Protein AF-0000000079923305 (afdb_homodimer)

Sequence (262 aa):
MTDFNFADFKNEVNNALIRHKSILDIITKLEETNSKINRAIIKSVTSCGCIQIQGNKQETPENISFNELKEYMKSHINGDLCEICKEKIEEELGNHLFYITAACNLLDINIEYVLKKENNKLKTLGKYSLLMTDFNFADFKNEVNNALIRHKSILDIITKLEETNSKINRAIIKSVTSCGCIQIQGNKQETPENISFNELKEYMKSHINGDLCEICKEKIEEELGNHLFYITAACNLLDINIEYVLKKENNKLKTLGKYSLL

Foldseek 3Di:
DPPDDQVVLLVVLVVVCDPQLDLVSLVVVLVVLVVQLVVLVVCQCPPVNQKHADDDDQDDDPPDDPVCSVVRDDPRIDHDGDPVSVVSSVVSVVSNVSSVSSNCSSVVHRVVVVVVVVVVLCVVCPPNSVD/DPPDDQVVLLVVLVVVCDPQLDLVSLVVVLVVLVVQLVVLVVCQCPPVNQKHADDDDQDDDPPDDPVCVVVRDDPRIDHDGDPVSVVSSVVSVVSNVSSVSSNCSSVVHRVVVVVVVVVVLCVVCPPNSVD

Organism: NCBI:txid1123349

Secondary structure (DSSP, 8-state):
-PPP-HHHHHHHHHHH-STT-SHHHHHHHHHHHHHHHHHHHHHIIIII-SEEE--------TT--HHHHHHH----EEE---HHHHHHHHHHHHHHHHHHHHHHHHTT--HHHHHHHHHHHHHHHGGGGG-/-PPP-HHHHHHHHHHH-STT-SHHHHHHHHHHHHHHHHHHHHHIIIII-SEEE--------TT--HHHHHHH----EEE---HHHHHHHHHHHHHHHHHHHHHHHHTT--HHHHHHHHHHHHHHHGGGGG-

Nearest PDB structures (foldseek):
  5hva-assembly1_C  TM=6.675E-01  e=5.431E-01  Deinococcus radiodurans
  5hva-assembly1_C  TM=6.714E-01  e=4.777E-01  Deinococcus radiodurans

Radius of gyration: 19.3 Å; Cα contacts (8 Å, |Δi|>4): 309; chains: 2; bounding box: 41×48×52 Å

Solvent-accessible surface area (backbone atoms only — not comparable to full-atom values): 14356 Å² total; per-residue (Å²): 129,83,73,82,54,65,69,59,42,53,50,45,44,59,63,32,44,35,91,55,38,26,54,68,49,36,54,53,45,45,54,49,30,50,50,46,30,50,47,45,56,50,37,30,37,78,68,71,49,46,26,43,75,62,84,68,83,80,68,67,70,84,87,59,51,71,82,54,40,44,76,49,44,53,45,37,68,43,77,55,70,44,73,68,52,45,51,52,36,40,51,32,47,25,55,33,51,46,40,53,48,46,51,26,58,77,64,73,43,58,64,66,57,30,50,47,52,41,42,50,46,32,70,70,46,31,69,54,56,82,105,129,84,74,83,52,66,69,58,43,53,50,46,42,58,62,32,45,35,91,54,39,25,54,69,50,36,53,52,45,44,53,50,31,51,49,47,31,50,48,44,56,50,37,30,37,76,68,70,49,47,25,42,78,61,84,68,81,79,69,66,72,85,88,60,50,70,81,55,41,43,74,51,44,54,43,36,68,45,79,54,71,44,71,68,53,44,50,52,36,40,50,31,47,24,55,31,52,46,40,53,51,47,50,26,57,76,63,75,44,58,64,67,58,31,50,47,52,41,41,51,46,31,69,72,46,31,68,55,55,82,102

pLDDT: mean 90.73, std 10.77, range [47.19, 98.69]

Structure (mmCIF, N/CA/C/O backbone):
data_AF-0000000079923305-model_v1
#
loop_
_entity.id
_entity.type
_entity.pdbx_description
1 polymer 'DUF1573 domain-containing protein'
#
loop_
_atom_site.group_PDB
_atom_site.id
_atom_site.type_symbol
_atom_site.label_atom_id
_atom_site.label_alt_id
_atom_site.label_comp_id
_atom_site.label_asym_id
_atom_site.label_entity_id
_atom_site.label_seq_id
_atom_site.pdbx_PDB_ins_code
_atom_site.Cartn_x
_atom_site.Cartn_y
_atom_site.Cartn_z
_atom_site.occupancy
_atom_site.B_iso_or_equiv
_atom_site.auth_seq_id
_atom_site.auth_comp_id
_atom_site.auth_asym_id
_atom_site.auth_atom_id
_atom_site.pdbx_PDB_model_num
ATOM 1 N N . MET A 1 1 ? -22.875 -2.848 -6.656 1 47.19 1 MET A N 1
ATOM 2 C CA . MET A 1 1 ? -22.047 -2.195 -5.645 1 47.19 1 MET A CA 1
ATOM 3 C C . MET A 1 1 ? -21.375 -0.956 -6.215 1 47.19 1 MET A C 1
ATOM 5 O O . MET A 1 1 ? -20.859 -0.985 -7.332 1 47.19 1 MET A O 1
ATOM 9 N N . THR A 1 2 ? -21.688 0.219 -5.605 1 65.94 2 THR A N 1
ATOM 10 C CA . THR A 1 2 ? -21.188 1.487 -6.125 1 65.94 2 THR A CA 1
ATOM 11 C C . THR A 1 2 ? -19.672 1.463 -6.238 1 65.94 2 THR A C 1
ATOM 13 O O . THR A 1 2 ? -19 0.798 -5.449 1 65.94 2 THR A O 1
ATOM 16 N N . ASP A 1 3 ? -19.141 1.808 -7.367 1 82.56 3 ASP A N 1
ATOM 17 C CA . ASP A 1 3 ? -17.703 1.876 -7.637 1 82.56 3 ASP A CA 1
ATOM 18 C C . ASP A 1 3 ? -16.984 2.639 -6.531 1 82.56 3 ASP A C 1
ATOM 20 O O . ASP A 1 3 ? -17.547 3.547 -5.918 1 82.56 3 ASP A O 1
ATOM 24 N N . PHE A 1 4 ? -15.867 2.115 -6.141 1 91.44 4 PHE A N 1
ATOM 25 C CA . PHE A 1 4 ? -15.047 2.777 -5.133 1 91.44 4 PHE A CA 1
ATOM 26 C C . PHE A 1 4 ? -14.766 4.223 -5.523 1 91.44 4 PHE A C 1
ATOM 28 O O . PHE A 1 4 ? -14.453 4.512 -6.68 1 91.44 4 PHE A O 1
ATOM 35 N N . ASN A 1 5 ? -14.945 5.098 -4.609 1 93.44 5 ASN A N 1
ATOM 36 C CA . ASN A 1 5 ? -14.742 6.527 -4.809 1 93.44 5 ASN A CA 1
ATOM 37 C C . ASN A 1 5 ? -13.492 7.02 -4.086 1 93.44 5 ASN A C 1
ATOM 39 O O . ASN A 1 5 ? -13.508 7.203 -2.869 1 93.44 5 ASN A O 1
ATOM 43 N N . PHE A 1 6 ? -12.5 7.363 -4.859 1 95.25 6 PHE A N 1
ATOM 44 C CA . PHE A 1 6 ? -11.211 7.758 -4.297 1 95.25 6 PHE A CA 1
ATOM 45 C C . PHE A 1 6 ? -11.336 9.07 -3.533 1 95.25 6 PHE A C 1
ATOM 47 O O . PHE A 1 6 ? -10.703 9.25 -2.49 1 95.25 6 PHE A O 1
ATOM 54 N N . ALA A 1 7 ? -12.062 9.992 -4.09 1 94.25 7 ALA A N 1
ATOM 55 C CA . ALA A 1 7 ? -12.219 11.289 -3.439 1 94.25 7 ALA A CA 1
ATOM 56 C C . ALA A 1 7 ? -12.844 11.141 -2.057 1 94.25 7 ALA A C 1
ATOM 58 O O . ALA A 1 7 ? -12.422 11.797 -1.102 1 94.25 7 ALA A O 1
ATOM 59 N N . ASP A 1 8 ? -13.797 10.352 -2.004 1 94.81 8 ASP A N 1
ATOM 60 C CA . ASP A 1 8 ? -14.445 10.078 -0.726 1 94.81 8 ASP A CA 1
ATOM 61 C C . ASP A 1 8 ? -13.469 9.453 0.267 1 94.81 8 ASP A C 1
ATOM 63 O O . ASP A 1 8 ? -13.414 9.859 1.43 1 94.81 8 ASP A O 1
ATOM 67 N N . PHE A 1 9 ? -12.781 8.453 -0.13 1 95.06 9 PHE A N 1
ATOM 68 C CA . PHE A 1 9 ? -11.82 7.77 0.729 1 95.06 9 PHE A CA 1
ATOM 69 C C . PHE A 1 9 ? -10.734 8.727 1.208 1 95.06 9 PHE A C 1
ATOM 71 O O . PHE A 1 9 ? -10.391 8.734 2.389 1 95.06 9 PHE A O 1
ATOM 78 N N . LYS A 1 10 ? -10.219 9.523 0.323 1 95.56 10 LYS A N 1
ATOM 79 C CA . LYS A 1 10 ? -9.227 10.531 0.676 1 95.56 10 LYS A CA 1
ATOM 80 C C . LYS A 1 10 ? -9.742 11.453 1.777 1 95.56 10 LYS A C 1
ATOM 82 O O . LYS A 1 10 ? -9.016 11.758 2.727 1 95.56 10 LYS A O 1
ATOM 87 N N . ASN A 1 11 ? -10.922 11.844 1.636 1 93.31 11 ASN A N 1
ATOM 88 C CA . ASN A 1 11 ? -11.539 12.734 2.615 1 93.31 11 ASN A CA 1
ATOM 89 C C . ASN A 1 11 ? -11.695 12.055 3.973 1 93.31 11 ASN A C 1
ATOM 91 O O . ASN A 1 11 ? -11.438 12.664 5.012 1 93.31 11 ASN A O 1
ATOM 95 N N . GLU A 1 12 ? -12.133 10.844 3.941 1 93 12 GLU A N 1
ATOM 96 C CA . GLU A 1 12 ? -12.305 10.109 5.191 1 93 12 GLU A CA 1
ATOM 97 C C . GLU A 1 12 ? -10.969 9.883 5.891 1 93 12 GLU A C 1
ATOM 99 O O . GLU A 1 12 ? -10.883 9.953 7.117 1 93 12 GLU A O 1
ATOM 104 N N . VAL A 1 13 ? -9.977 9.531 5.141 1 92.75 13 VAL A N 1
ATOM 105 C CA . VAL A 1 13 ? -8.633 9.352 5.699 1 92.75 13 VAL A CA 1
ATOM 106 C C . VAL A 1 13 ? -8.172 10.648 6.355 1 92.75 13 VAL A C 1
ATOM 108 O O . VAL A 1 13 ? -7.66 10.633 7.477 1 92.75 13 VAL A O 1
ATOM 111 N N . ASN A 1 14 ? -8.359 11.781 5.668 1 90.19 14 ASN A N 1
ATOM 112 C CA . ASN A 1 14 ? -8 13.07 6.234 1 90.19 14 ASN A CA 1
ATOM 113 C C . ASN A 1 14 ? -8.719 13.336 7.551 1 90.19 14 ASN A C 1
ATOM 115 O O . ASN A 1 14 ? -8.133 13.875 8.492 1 90.19 14 ASN A O 1
ATOM 119 N N . ASN A 1 15 ? -9.93 12.938 7.598 1 87.44 15 ASN A N 1
ATOM 120 C CA . ASN A 1 15 ? -10.742 13.156 8.789 1 87.44 15 ASN A CA 1
ATOM 121 C C . ASN A 1 15 ? -10.297 12.266 9.945 1 87.44 15 ASN A C 1
ATOM 123 O O . ASN A 1 15 ? -10.406 12.648 11.109 1 8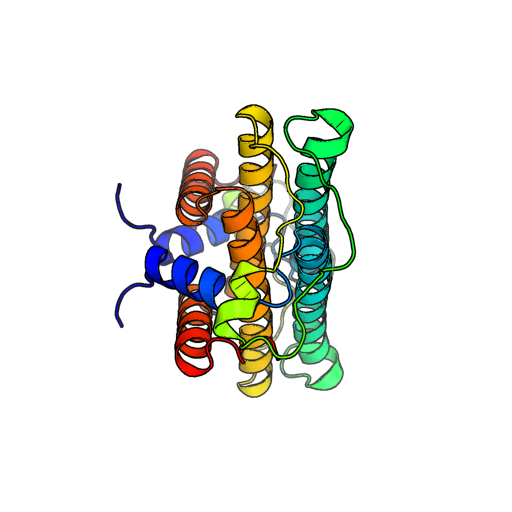7.44 15 ASN A O 1
ATOM 127 N N . ALA A 1 16 ? -9.898 11.18 9.531 1 87.31 16 ALA A N 1
ATOM 128 C CA . ALA A 1 16 ? -9.547 10.203 10.555 1 87.31 16 ALA A CA 1
ATOM 129 C C . ALA A 1 16 ? -8.109 10.406 11.039 1 87.31 16 ALA A C 1
ATOM 131 O O . ALA A 1 16 ? -7.742 9.938 12.117 1 87.31 16 ALA A O 1
ATOM 132 N N . LEU A 1 17 ? -7.344 11.07 10.203 1 82.62 17 LEU A N 1
ATOM 133 C CA . LEU A 1 17 ? -5.93 11.25 10.523 1 82.62 17 LEU A CA 1
ATOM 134 C C . LEU A 1 17 ? -5.742 12.32 11.594 1 82.62 17 LEU A C 1
ATOM 136 O O . LEU A 1 17 ? -5.5 13.484 11.281 1 82.62 17 LEU A O 1
ATOM 140 N N . ILE A 1 18 ? -5.969 12.102 12.781 1 75.25 18 ILE A N 1
ATOM 141 C CA . ILE A 1 18 ? -5.871 13.094 13.844 1 75.25 18 ILE A CA 1
ATOM 142 C C . ILE A 1 18 ? -4.59 12.883 14.641 1 75.25 18 ILE A C 1
ATOM 144 O O . ILE A 1 18 ? -3.756 13.781 14.742 1 75.25 18 ILE A O 1
ATOM 148 N N . ARG A 1 19 ? -4.332 11.719 15.141 1 70.94 19 ARG A N 1
ATOM 149 C CA . ARG A 1 19 ? -3.225 11.523 16.078 1 70.94 19 ARG A CA 1
ATOM 150 C C . ARG A 1 19 ? -1.932 11.203 15.328 1 70.94 19 ARG A C 1
ATOM 152 O O . ARG A 1 19 ? -0.837 11.398 15.867 1 70.94 19 ARG A O 1
ATOM 159 N N . HIS A 1 20 ? -2.014 10.82 14.031 1 75.94 20 HIS A N 1
ATOM 160 C CA . HIS A 1 20 ? -0.814 10.461 13.281 1 75.94 20 HIS A CA 1
ATOM 161 C C . HIS A 1 20 ? -0.681 11.305 12.016 1 75.94 20 HIS A C 1
ATOM 163 O O . HIS A 1 20 ? -0.462 10.766 10.93 1 75.94 20 HIS A O 1
ATOM 169 N N . LYS A 1 21 ? -0.674 12.562 12.391 1 86.75 21 LYS A N 1
ATOM 170 C CA . LYS A 1 21 ? -0.651 13.461 11.242 1 86.75 21 LYS A CA 1
ATOM 171 C C . LYS A 1 21 ? 0.78 13.742 10.789 1 86.75 21 LYS A C 1
ATOM 173 O O . LYS A 1 21 ? 1.003 14.219 9.68 1 86.75 21 LYS A O 1
ATOM 178 N N . SER A 1 22 ? 1.727 13.391 11.703 1 91.75 22 SER A N 1
ATOM 179 C CA . SER A 1 22 ? 3.129 13.633 11.375 1 91.75 22 SER A CA 1
ATOM 180 C C . SER A 1 22 ? 3.602 12.688 10.266 1 91.75 22 SER A C 1
ATOM 182 O O . SER A 1 22 ? 3.342 11.484 10.32 1 91.75 22 SER A O 1
ATOM 184 N N . ILE A 1 23 ? 4.328 13.195 9.359 1 95.62 23 ILE A N 1
ATOM 185 C CA . ILE A 1 23 ? 4.895 12.391 8.281 1 95.62 23 ILE A CA 1
ATOM 186 C C . ILE A 1 23 ? 5.824 11.328 8.867 1 95.62 23 ILE A C 1
ATOM 188 O O . ILE A 1 23 ? 5.922 10.219 8.336 1 95.62 23 ILE A O 1
ATOM 192 N N . LEU A 1 24 ? 6.418 11.648 9.984 1 95.06 24 LEU A N 1
ATOM 193 C CA . LEU A 1 24 ? 7.289 10.688 10.656 1 95.06 24 LEU A CA 1
ATOM 194 C C . LEU A 1 24 ? 6.48 9.516 11.203 1 95.06 24 LEU A C 1
ATOM 196 O O . LEU A 1 24 ? 6.879 8.359 11.055 1 95.06 24 LEU A O 1
ATOM 200 N N . ASP A 1 25 ? 5.383 9.828 11.742 1 94.56 25 ASP A N 1
ATOM 201 C CA . ASP A 1 25 ? 4.512 8.766 12.234 1 94.56 25 ASP A CA 1
ATOM 202 C C . ASP A 1 25 ? 3.994 7.91 11.078 1 94.56 25 ASP A C 1
ATOM 204 O O . ASP A 1 25 ? 3.941 6.684 11.18 1 94.56 25 ASP A O 1
ATOM 208 N N . ILE A 1 26 ? 3.605 8.594 10.008 1 95.75 26 ILE A N 1
ATOM 209 C CA . ILE A 1 26 ? 3.021 7.891 8.867 1 95.75 26 ILE A CA 1
ATOM 210 C C . ILE A 1 26 ? 4.051 6.938 8.273 1 95.75 26 ILE A C 1
ATOM 212 O O . ILE A 1 26 ? 3.748 5.77 8.016 1 95.75 26 ILE A O 1
ATOM 216 N N . ILE A 1 27 ? 5.27 7.371 8.086 1 96.31 27 ILE A N 1
ATOM 217 C CA . ILE A 1 27 ? 6.316 6.539 7.504 1 96.31 27 ILE A CA 1
ATOM 218 C C . ILE A 1 27 ? 6.559 5.324 8.398 1 96.31 27 ILE A C 1
ATOM 220 O O . ILE A 1 27 ? 6.695 4.203 7.902 1 96.31 27 ILE A O 1
ATOM 224 N N . THR A 1 28 ? 6.594 5.508 9.68 1 96.31 28 THR A N 1
ATOM 225 C CA . THR A 1 28 ? 6.84 4.398 10.594 1 96.31 28 THR A CA 1
ATOM 226 C C . THR A 1 28 ? 5.641 3.457 10.641 1 96.31 28 THR A C 1
ATOM 228 O O . THR A 1 28 ? 5.805 2.242 10.781 1 96.31 28 THR A O 1
ATOM 231 N N . LYS A 1 29 ? 4.488 3.996 10.57 1 96 29 LYS A N 1
ATOM 232 C CA . LYS A 1 29 ? 3.291 3.162 10.547 1 96 29 LYS A CA 1
ATOM 233 C C . LYS A 1 29 ? 3.211 2.346 9.266 1 96 29 LYS A C 1
ATOM 235 O O . LYS A 1 29 ? 2.721 1.214 9.273 1 96 29 LYS A O 1
ATOM 240 N N . LEU A 1 30 ? 3.639 2.916 8.156 1 97.19 30 LEU A N 1
ATOM 241 C CA . LEU A 1 30 ? 3.701 2.15 6.914 1 97.19 30 LEU A CA 1
ATOM 242 C C . LEU A 1 30 ? 4.578 0.914 7.082 1 97.19 30 LEU A C 1
ATOM 244 O O . LEU A 1 30 ? 4.234 -0.167 6.598 1 97.19 30 LEU A O 1
ATOM 248 N N . GLU A 1 31 ? 5.676 1.092 7.77 1 97.25 31 GLU A N 1
ATOM 249 C CA . GLU A 1 31 ? 6.523 -0.057 8.07 1 97.25 31 GLU A CA 1
ATOM 250 C C . GLU A 1 31 ? 5.789 -1.077 8.93 1 97.25 31 GLU A C 1
ATOM 252 O O . GLU A 1 31 ? 5.824 -2.277 8.648 1 97.25 31 GLU A O 1
ATOM 257 N N . GLU A 1 32 ? 5.172 -0.568 9.93 1 97.12 32 GLU A N 1
ATOM 258 C CA . GLU A 1 32 ? 4.461 -1.433 10.867 1 97.12 32 GLU A CA 1
ATOM 259 C C . GLU A 1 32 ? 3.34 -2.197 10.172 1 97.12 32 GLU A C 1
ATOM 261 O O . GLU A 1 32 ? 3.229 -3.416 10.32 1 97.12 32 GLU A O 1
ATOM 266 N N . THR A 1 33 ? 2.512 -1.442 9.469 1 97.44 33 THR A N 1
ATOM 267 C CA . THR A 1 33 ? 1.342 -2.061 8.859 1 97.44 33 THR A CA 1
ATOM 268 C C . THR A 1 33 ? 1.756 -3.012 7.742 1 97.44 33 THR A C 1
ATOM 270 O O . THR A 1 33 ? 1.107 -4.035 7.516 1 97.44 33 THR A O 1
ATOM 273 N N . ASN A 1 34 ? 2.779 -2.684 6.98 1 97.94 34 ASN A N 1
ATOM 274 C CA . ASN A 1 34 ? 3.322 -3.629 6.012 1 97.94 34 ASN A CA 1
ATOM 275 C C . ASN A 1 34 ? 3.75 -4.934 6.68 1 97.94 34 ASN A C 1
ATOM 277 O O . ASN A 1 34 ? 3.457 -6.02 6.172 1 97.94 34 ASN A O 1
ATOM 281 N N . SER A 1 35 ? 4.461 -4.805 7.777 1 97.88 35 SER A N 1
ATOM 282 C CA . SER A 1 35 ? 4.883 -5.98 8.531 1 97.88 35 SER A CA 1
ATOM 283 C C . SER A 1 35 ? 3.684 -6.793 9 1 97.88 35 SER A C 1
ATOM 285 O O . SER A 1 35 ? 3.721 -8.023 8.992 1 97.88 35 SER A O 1
ATOM 287 N N . LYS A 1 36 ? 2.67 -6.141 9.391 1 98.31 36 LYS A N 1
ATOM 288 C CA . LYS A 1 36 ? 1.476 -6.82 9.883 1 98.31 36 LYS A CA 1
ATOM 289 C C . LYS A 1 36 ? 0.797 -7.617 8.766 1 98.31 36 LYS A C 1
ATOM 291 O O . LYS A 1 36 ? 0.256 -8.695 9.008 1 98.31 36 LYS A O 1
ATOM 296 N N . ILE A 1 37 ? 0.75 -7.066 7.555 1 98.38 37 ILE A N 1
ATOM 297 C CA . ILE A 1 37 ? 0.219 -7.809 6.418 1 98.38 37 ILE A CA 1
ATOM 298 C C . ILE A 1 37 ? 0.992 -9.117 6.25 1 98.38 37 ILE A C 1
ATOM 300 O O . ILE A 1 37 ? 0.397 -10.195 6.199 1 98.38 37 ILE A O 1
ATOM 304 N N . ASN A 1 38 ? 2.312 -9.008 6.191 1 97.69 38 ASN A N 1
ATOM 305 C CA . ASN A 1 38 ? 3.166 -10.172 6.016 1 97.69 38 ASN A CA 1
ATOM 306 C C . ASN A 1 38 ? 2.959 -11.195 7.133 1 97.69 38 ASN A C 1
ATOM 308 O O . ASN A 1 38 ? 2.875 -12.398 6.871 1 97.69 38 ASN A O 1
ATOM 312 N N . ARG A 1 39 ? 2.924 -10.68 8.336 1 98.12 39 ARG A N 1
ATOM 313 C CA . ARG A 1 39 ? 2.725 -11.555 9.492 1 98.12 39 ARG A CA 1
ATOM 314 C C . ARG A 1 39 ? 1.393 -12.289 9.391 1 98.12 39 ARG A C 1
ATOM 316 O O . ARG A 1 39 ? 1.309 -13.477 9.711 1 98.12 39 ARG A O 1
ATOM 323 N N . ALA A 1 40 ? 0.36 -11.562 9.016 1 98.5 40 ALA A N 1
ATOM 324 C CA . ALA A 1 40 ? -0.954 -12.188 8.875 1 98.5 40 ALA A CA 1
ATOM 325 C C . ALA A 1 40 ? -0.926 -13.297 7.824 1 98.5 40 ALA A C 1
ATOM 327 O O . ALA A 1 40 ? -1.514 -14.359 8.023 1 98.5 40 ALA A O 1
ATOM 328 N N . ILE A 1 41 ? -0.283 -13.07 6.703 1 98.44 41 ILE A N 1
ATOM 329 C CA . ILE A 1 41 ? -0.149 -14.078 5.656 1 98.44 41 ILE A CA 1
ATOM 330 C C . ILE A 1 41 ? 0.594 -15.289 6.207 1 98.44 41 ILE A C 1
ATOM 332 O O . ILE A 1 41 ? 0.139 -16.422 6.047 1 98.44 41 ILE A O 1
ATOM 336 N N . ILE A 1 42 ? 1.743 -15.031 6.906 1 98.31 42 ILE A N 1
ATOM 337 C CA . ILE A 1 42 ? 2.572 -16.109 7.418 1 98.31 42 ILE A CA 1
ATOM 338 C C . ILE A 1 42 ? 1.81 -16.875 8.5 1 98.31 42 ILE A C 1
ATOM 340 O O . ILE A 1 42 ? 1.923 -18.109 8.594 1 98.31 42 ILE A O 1
ATOM 344 N N . LYS A 1 43 ? 1.024 -16.172 9.289 1 98.5 43 LYS A N 1
ATOM 345 C CA . LYS A 1 43 ? 0.246 -16.844 10.336 1 98.5 43 LYS A CA 1
ATOM 346 C C . LYS A 1 43 ? -0.808 -17.766 9.734 1 98.5 43 LYS A C 1
ATOM 348 O O . LYS A 1 43 ? -1.186 -18.766 10.344 1 98.5 43 LYS A O 1
ATOM 353 N N . SER A 1 44 ? -1.322 -17.406 8.539 1 98.31 44 SER A N 1
ATOM 354 C CA . SER A 1 44 ? -2.266 -18.281 7.855 1 98.31 44 SER A CA 1
ATOM 355 C C . SER A 1 44 ? -1.618 -19.609 7.496 1 98.31 44 SER A C 1
ATOM 357 O O . SER A 1 44 ? -2.312 -20.609 7.293 1 98.31 44 SER A O 1
ATOM 359 N N . VAL A 1 45 ? -0.36 -19.703 7.445 1 98.06 45 VAL A N 1
ATOM 360 C CA . VAL A 1 45 ? 0.414 -20.891 7.133 1 98.06 45 VAL A CA 1
ATOM 361 C C . VAL A 1 45 ? 0.819 -21.594 8.43 1 98.06 45 VAL A C 1
ATOM 363 O O . VAL A 1 45 ? 0.541 -22.797 8.609 1 98.06 45 VAL A O 1
ATOM 366 N N . THR A 1 46 ? 1.371 -20.891 9.344 1 97.94 46 THR A N 1
ATOM 367 C CA . THR A 1 46 ? 2.092 -21.484 10.461 1 97.94 46 THR A CA 1
ATOM 368 C C . THR A 1 46 ? 1.152 -21.734 11.641 1 97.94 46 THR A C 1
ATOM 370 O O . THR A 1 46 ? 1.375 -22.656 12.43 1 97.94 46 THR A O 1
ATOM 373 N N . SER A 1 47 ? 0.148 -20.922 11.758 1 98.06 47 SER A N 1
ATOM 374 C CA . SER A 1 47 ? -0.762 -21.047 12.891 1 98.06 47 SER A CA 1
ATOM 375 C C . SER A 1 47 ? -2.086 -21.688 12.469 1 98.06 47 SER A C 1
ATOM 377 O O . SER A 1 47 ? -2.518 -22.688 13.047 1 98.06 47 SER A O 1
ATOM 379 N N . CYS A 1 48 ? -2.73 -21.141 11.531 1 98.12 48 CYS A N 1
ATOM 380 C CA . CYS A 1 48 ? -4.023 -21.641 11.078 1 98.12 48 CYS A CA 1
ATOM 381 C C . CYS A 1 48 ? -3.859 -22.906 10.25 1 98.12 48 CYS A C 1
ATOM 383 O O . CYS A 1 48 ? -4.57 -23.891 10.461 1 98.12 48 CYS A O 1
ATOM 385 N N . GLY A 1 49 ? -3.006 -22.797 9.195 1 98.06 49 GLY A N 1
ATOM 386 C CA . GLY A 1 49 ? -2.76 -23.953 8.352 1 98.06 49 GLY A CA 1
ATOM 387 C C . GLY A 1 49 ? -3.736 -24.062 7.191 1 98.06 49 GLY A C 1
ATOM 388 O O . GLY A 1 49 ? -3.736 -25.062 6.465 1 98.06 49 GLY A O 1
ATOM 389 N N . CYS A 1 50 ? -4.531 -23.062 6.918 1 98.44 50 CYS A N 1
ATOM 390 C CA . CYS A 1 50 ? -5.504 -23.109 5.828 1 98.44 50 CYS A CA 1
ATOM 391 C C . CYS A 1 50 ? -4.805 -23.047 4.473 1 98.44 50 CYS A C 1
ATOM 393 O O . CYS A 1 50 ? -5.344 -23.516 3.473 1 98.44 50 CYS A O 1
ATOM 395 N N . ILE A 1 51 ? -3.652 -22.469 4.48 1 98 51 ILE A N 1
ATOM 396 C CA . ILE A 1 51 ? -2.812 -22.547 3.289 1 98 51 ILE A CA 1
ATOM 397 C C . ILE A 1 51 ? -1.427 -23.062 3.664 1 98 51 ILE A C 1
ATOM 399 O O . ILE A 1 51 ? -1.046 -23.031 4.836 1 98 51 ILE A O 1
ATOM 403 N N . GLN A 1 52 ? -0.756 -23.562 2.709 1 98 52 GLN A N 1
ATOM 404 C CA . GLN A 1 52 ? 0.625 -24.016 2.84 1 98 52 GLN A CA 1
ATOM 405 C C . GLN A 1 52 ? 1.52 -23.359 1.788 1 98 52 GLN A C 1
ATOM 407 O O . GLN A 1 52 ? 1.065 -23.047 0.684 1 98 52 GLN A O 1
ATOM 412 N N . ILE A 1 53 ? 2.781 -23.156 2.195 1 96.56 53 ILE A N 1
ATOM 413 C CA . ILE A 1 53 ? 3.764 -22.641 1.249 1 96.56 53 ILE A CA 1
ATOM 414 C C . ILE A 1 53 ? 4.871 -23.672 1.038 1 96.56 53 ILE A C 1
ATOM 416 O O . ILE A 1 53 ? 5.504 -24.109 1.998 1 96.56 53 ILE A O 1
ATOM 420 N N . GLN A 1 54 ? 4.98 -24.047 -0.103 1 94.88 54 GLN A N 1
ATOM 421 C CA . GLN A 1 54 ? 6.07 -24.938 -0.493 1 94.88 54 GLN A CA 1
ATOM 422 C C . GLN A 1 54 ? 6.949 -24.297 -1.561 1 94.88 54 GLN A C 1
ATOM 424 O O . GLN A 1 54 ? 6.691 -24.438 -2.758 1 94.88 54 GLN A O 1
ATOM 429 N N . GLY A 1 55 ? 8 -23.75 -1.131 1 91.88 55 GLY A N 1
ATOM 430 C CA . GLY A 1 55 ? 8.883 -23 -2.016 1 91.88 55 GLY A CA 1
ATOM 431 C C . GLY A 1 55 ? 10.047 -23.844 -2.531 1 91.88 55 GLY A C 1
ATOM 432 O O . GLY A 1 55 ? 10.742 -24.484 -1.753 1 91.88 55 GLY A O 1
ATOM 433 N N . ASN A 1 56 ? 10.234 -23.891 -3.82 1 89.88 56 ASN A N 1
ATOM 434 C CA . ASN A 1 56 ? 11.359 -24.516 -4.504 1 89.88 56 ASN A CA 1
ATOM 435 C C . ASN A 1 56 ? 11.766 -23.734 -5.754 1 89.88 56 ASN A C 1
ATOM 437 O O . ASN A 1 56 ? 11.047 -22.828 -6.184 1 89.88 56 ASN A O 1
ATOM 441 N N . LYS A 1 57 ? 12.953 -24.062 -6.137 1 89.31 57 LYS A N 1
ATOM 442 C CA . LYS A 1 57 ? 13.406 -23.406 -7.359 1 89.31 57 LYS A CA 1
ATOM 443 C C . LYS A 1 57 ? 12.375 -23.547 -8.477 1 89.31 57 LYS A C 1
ATOM 445 O O . LYS A 1 57 ? 11.805 -24.625 -8.664 1 89.31 57 LYS A O 1
ATOM 450 N N . GLN A 1 58 ? 12.219 -22.312 -9.07 1 83.44 58 GLN A N 1
ATOM 451 C CA . GLN A 1 58 ? 11.336 -22.359 -10.227 1 83.44 58 GLN A CA 1
ATOM 452 C C . GLN A 1 58 ? 11.969 -23.156 -11.367 1 83.44 58 GLN A C 1
ATOM 454 O O . GLN A 1 58 ? 13.164 -23.047 -11.625 1 83.44 58 GLN A O 1
ATOM 459 N N . GLU A 1 59 ? 11.242 -24.094 -11.828 1 78.88 59 GLU A N 1
ATOM 460 C CA . GLU A 1 59 ? 11.758 -24.906 -12.938 1 78.88 59 GLU A CA 1
ATOM 461 C C . GLU A 1 59 ? 11.086 -24.531 -14.25 1 78.88 59 GLU A C 1
ATOM 463 O O . GLU A 1 59 ? 9.859 -24.562 -14.359 1 78.88 59 GLU A O 1
ATOM 468 N N . THR A 1 60 ? 11.836 -23.875 -15.047 1 77.44 60 THR A N 1
ATOM 469 C CA . THR A 1 60 ? 11.312 -23.547 -16.375 1 77.44 60 THR A CA 1
ATOM 470 C C . THR A 1 60 ? 12.102 -24.25 -17.469 1 77.44 60 THR A C 1
ATOM 472 O O . THR A 1 60 ? 13.32 -24.406 -17.359 1 77.44 60 THR A O 1
ATOM 475 N N . PRO A 1 61 ? 11.266 -24.844 -18.406 1 77.69 61 PRO A N 1
ATOM 476 C CA . PRO A 1 61 ? 11.984 -25.453 -19.531 1 77.69 61 PRO A CA 1
ATOM 477 C C . PRO A 1 61 ? 12.945 -24.469 -20.203 1 77.69 61 PRO A C 1
ATOM 479 O O . PRO A 1 61 ? 12.75 -23.266 -20.141 1 77.69 61 PRO A O 1
ATOM 482 N N . GLU A 1 62 ? 13.945 -25.125 -20.672 1 76.44 62 GLU A N 1
ATOM 483 C CA . GLU A 1 62 ? 14.891 -24.312 -21.422 1 76.44 62 GLU A CA 1
ATOM 484 C C . GLU A 1 62 ? 14.234 -23.703 -22.672 1 76.44 62 GLU A C 1
ATOM 486 O O . GLU A 1 62 ? 13.406 -24.344 -23.312 1 76.44 62 GLU A O 1
ATOM 491 N N . ASN A 1 63 ? 14.43 -22.453 -23 1 75.56 63 ASN A N 1
ATOM 492 C CA . ASN A 1 63 ? 14.047 -21.766 -24.234 1 75.56 63 ASN A CA 1
ATOM 493 C C . ASN A 1 63 ? 12.555 -21.422 -24.234 1 75.56 63 ASN A C 1
ATOM 495 O O . ASN A 1 63 ? 11.914 -21.469 -25.297 1 75.56 63 ASN A O 1
ATOM 499 N N . ILE A 1 64 ? 12.055 -21.344 -23.156 1 73.88 64 ILE A N 1
ATOM 500 C CA . ILE A 1 64 ? 10.633 -21.031 -23.094 1 73.88 64 ILE A CA 1
ATOM 501 C C . ILE A 1 64 ? 10.422 -19.531 -23.328 1 73.88 64 ILE A C 1
ATOM 503 O O . ILE A 1 64 ? 11.281 -18.719 -22.969 1 73.88 64 ILE A O 1
ATOM 507 N N . SER A 1 65 ? 9.391 -19.281 -24.156 1 74.69 65 SER A N 1
ATOM 508 C CA . SER A 1 65 ? 9.023 -17.891 -24.359 1 74.69 65 SER A CA 1
ATOM 509 C C . SER A 1 65 ? 8.469 -17.266 -23.078 1 74.69 65 SER A C 1
ATOM 511 O O . SER A 1 65 ? 7.969 -17.984 -22.203 1 74.69 65 SER A O 1
ATOM 513 N N . PHE A 1 66 ? 8.617 -16.016 -22.984 1 70.5 66 PHE A N 1
ATOM 514 C CA . PHE A 1 66 ? 8.156 -15.273 -21.812 1 70.5 66 PHE A CA 1
ATOM 515 C C . PHE A 1 66 ? 6.676 -15.516 -21.562 1 70.5 66 PHE A C 1
ATOM 517 O O . PHE A 1 66 ? 6.254 -15.688 -20.422 1 70.5 66 PHE A O 1
ATOM 524 N N . ASN A 1 67 ? 5.934 -15.539 -22.609 1 71.19 67 ASN A N 1
ATOM 525 C CA . ASN A 1 67 ? 4.496 -15.758 -22.484 1 71.19 67 ASN A CA 1
ATOM 526 C C . ASN A 1 67 ? 4.188 -17.141 -21.906 1 71.19 67 ASN A C 1
ATOM 528 O O . ASN A 1 67 ? 3.211 -17.297 -21.172 1 71.19 67 ASN A O 1
ATOM 532 N N . GLU A 1 68 ? 5.121 -18.016 -22.156 1 75.06 68 GLU A N 1
ATOM 533 C CA . GLU A 1 68 ? 4.918 -19.359 -21.656 1 75.06 68 GLU A CA 1
ATOM 534 C C . GLU A 1 68 ? 5.445 -19.516 -20.234 1 75.06 68 GLU A C 1
ATOM 536 O O . GLU A 1 68 ? 5.023 -20.406 -19.484 1 75.06 68 GLU A O 1
ATOM 541 N N . LEU A 1 69 ? 6.34 -18.594 -19.984 1 77.5 69 LEU A N 1
ATOM 542 C CA . LEU A 1 69 ? 6.992 -18.641 -18.672 1 77.5 69 LEU A CA 1
ATOM 543 C C . LEU A 1 69 ? 5.973 -18.484 -17.562 1 77.5 69 LEU A C 1
ATOM 545 O O . LEU A 1 69 ? 6.059 -19.156 -16.531 1 77.5 69 LEU A O 1
ATOM 549 N N . LYS A 1 70 ? 5.016 -17.641 -17.781 1 75.88 70 LYS A N 1
ATOM 550 C CA . LYS A 1 70 ? 3.986 -17.359 -16.781 1 75.88 70 LYS A CA 1
ATOM 551 C C . LYS A 1 70 ? 3.273 -18.641 -16.344 1 75.88 70 LYS A C 1
ATOM 553 O O . LYS A 1 70 ? 2.904 -18.781 -15.18 1 75.88 70 LYS A O 1
ATOM 558 N N . GLU A 1 71 ? 3.236 -19.531 -17.266 1 78.12 71 GLU A N 1
ATOM 559 C CA . GLU A 1 71 ? 2.498 -20.75 -17 1 78.12 71 GLU A CA 1
ATOM 560 C C . GLU A 1 71 ? 3.316 -21.719 -16.141 1 78.12 71 GLU A C 1
ATOM 562 O O . GLU A 1 71 ? 2.764 -22.609 -15.5 1 78.12 71 GLU A O 1
ATOM 567 N N . TYR A 1 72 ? 4.547 -21.422 -16.141 1 80.25 72 TYR A N 1
ATOM 568 C CA . TYR A 1 72 ? 5.422 -22.344 -15.438 1 80.25 72 TYR A CA 1
ATOM 569 C C . TYR A 1 72 ? 5.77 -21.812 -14.055 1 80.25 72 TYR A C 1
ATOM 571 O O . TYR A 1 72 ? 6.25 -22.562 -13.195 1 80.25 72 TYR A O 1
ATOM 579 N N . MET A 1 73 ? 5.594 -20.594 -13.898 1 83.38 73 MET A N 1
ATOM 580 C CA . MET A 1 73 ? 5.922 -20 -12.609 1 83.38 73 MET A CA 1
ATOM 581 C C . MET A 1 73 ? 4.836 -20.297 -11.578 1 83.38 73 MET A C 1
ATOM 583 O O . MET A 1 73 ? 3.645 -20.141 -11.867 1 83.38 73 MET A O 1
ATOM 587 N N . LYS A 1 74 ? 5.352 -20.672 -10.422 1 87.69 74 LYS A N 1
ATOM 588 C CA . LYS A 1 74 ? 4.406 -21.094 -9.391 1 87.69 74 LYS A CA 1
ATOM 589 C C . LYS A 1 74 ? 4.234 -20.016 -8.328 1 87.69 74 LYS A C 1
ATOM 591 O O . LYS A 1 74 ? 5.184 -19.312 -8 1 87.69 74 LYS A O 1
ATOM 596 N N . SER A 1 75 ? 3.096 -19.969 -7.738 1 91.88 75 SER A N 1
ATOM 597 C CA . SER A 1 75 ? 2.83 -19.078 -6.613 1 91.88 75 SER A CA 1
ATOM 598 C C . SER A 1 75 ? 3.416 -19.641 -5.316 1 91.88 75 SER A C 1
ATOM 600 O O . SER A 1 75 ? 3.666 -18.891 -4.371 1 91.88 75 SER A O 1
ATOM 602 N N . HIS A 1 76 ? 3.561 -21 -5.285 1 93.62 76 HIS A N 1
ATOM 603 C CA . HIS A 1 76 ? 4.059 -21.781 -4.152 1 93.62 76 HIS A CA 1
ATOM 604 C C . HIS A 1 76 ? 3.002 -21.891 -3.061 1 93.62 76 HIS A C 1
ATOM 606 O O . HIS A 1 76 ? 3.281 -22.406 -1.973 1 93.62 76 HIS A O 1
ATOM 612 N N . ILE A 1 77 ? 1.802 -21.375 -3.34 1 95.88 77 ILE A N 1
ATOM 613 C CA . ILE A 1 77 ? 0.706 -21.484 -2.383 1 95.88 77 ILE A CA 1
ATOM 614 C C . ILE A 1 77 ? -0.131 -22.719 -2.695 1 95.88 77 ILE A C 1
ATOM 616 O O . ILE A 1 77 ? -0.475 -22.969 -3.854 1 95.88 77 ILE A O 1
ATOM 620 N N . ASN A 1 78 ? -0.369 -23.469 -1.685 1 96.5 78 ASN A N 1
ATOM 621 C CA . ASN A 1 78 ? -1.338 -24.562 -1.744 1 96.5 78 ASN A CA 1
ATOM 622 C C . ASN A 1 78 ? -2.496 -24.328 -0.777 1 96.5 78 ASN A C 1
ATOM 624 O O . ASN A 1 78 ? -2.279 -24.047 0.401 1 96.5 78 ASN A O 1
ATOM 628 N N . GLY A 1 79 ? -3.756 -24.391 -1.359 1 96.75 79 GLY A N 1
ATOM 629 C CA . GLY A 1 79 ? -4.934 -24.172 -0.536 1 96.75 79 GLY A CA 1
ATOM 630 C C . GLY A 1 79 ? -5.535 -22.781 -0.706 1 96.75 79 GLY A C 1
ATOM 631 O O . GLY A 1 79 ? -5.094 -22.016 -1.555 1 96.75 79 GLY A O 1
ATOM 632 N N . ASP A 1 80 ? -6.57 -22.578 0.079 1 97.5 80 ASP A N 1
ATOM 633 C CA . ASP A 1 80 ? -7.27 -21.297 0.068 1 97.5 80 ASP A CA 1
ATOM 634 C C . ASP A 1 80 ? -7.441 -20.75 1.484 1 97.5 80 ASP A C 1
ATOM 636 O O . ASP A 1 80 ? -7.605 -21.516 2.434 1 97.5 80 ASP A O 1
ATOM 640 N N . LEU A 1 81 ? -7.426 -19.453 1.534 1 98.38 81 LEU A N 1
ATOM 641 C CA . LEU A 1 81 ? -7.637 -18.812 2.828 1 98.38 81 LEU A CA 1
ATOM 642 C C . LEU A 1 81 ? -9.016 -19.141 3.381 1 98.38 81 LEU A C 1
ATOM 644 O O . LEU A 1 81 ? -10.016 -19.094 2.654 1 98.38 81 LEU A O 1
ATOM 648 N N . CYS A 1 82 ? -9.023 -19.516 4.66 1 98.62 82 CYS A N 1
ATOM 649 C CA . CYS A 1 82 ? -10.32 -19.578 5.316 1 98.62 82 CYS A CA 1
ATOM 650 C C . CYS A 1 82 ? -10.891 -18.188 5.555 1 98.62 82 CYS A C 1
ATOM 652 O O . CYS A 1 82 ? -10.188 -17.188 5.375 1 98.62 82 CYS A O 1
ATOM 654 N N . GLU A 1 83 ? -12.094 -18.156 6.023 1 98 83 GLU A N 1
ATOM 655 C CA . GLU A 1 83 ? -12.781 -16.875 6.176 1 98 83 GLU A CA 1
ATOM 656 C C . GLU A 1 83 ? -12.102 -16.016 7.23 1 98 83 GLU A C 1
ATOM 658 O O . GLU A 1 83 ? -11.992 -14.797 7.062 1 98 83 GLU A O 1
ATOM 663 N N . ILE A 1 84 ? -11.664 -16.594 8.281 1 98.31 84 ILE A N 1
ATOM 664 C CA . ILE A 1 84 ? -11.062 -15.867 9.398 1 98.31 84 ILE A CA 1
ATOM 665 C C . ILE A 1 84 ? -9.75 -15.234 8.953 1 98.31 84 ILE A C 1
ATOM 667 O O . ILE A 1 84 ? -9.516 -14.047 9.172 1 98.31 84 ILE A O 1
ATOM 671 N N . CYS A 1 85 ? -8.906 -16.031 8.336 1 98.56 85 CYS A N 1
ATOM 672 C CA . CYS A 1 85 ? -7.609 -15.523 7.895 1 98.56 85 CYS A CA 1
ATOM 673 C C . CYS A 1 85 ? -7.777 -14.477 6.801 1 98.56 85 CYS A C 1
ATOM 675 O O . CYS A 1 85 ? -7.062 -13.469 6.785 1 98.56 85 CYS A O 1
ATOM 677 N N . LYS A 1 86 ? -8.688 -14.758 5.898 1 98.44 86 LYS A N 1
ATOM 678 C CA . LYS A 1 86 ? -8.961 -13.789 4.84 1 98.44 86 LYS A CA 1
ATOM 679 C C . LYS A 1 86 ? -9.391 -12.445 5.418 1 98.44 86 LYS A C 1
ATOM 681 O O . LYS A 1 86 ? -8.906 -11.398 4.992 1 98.44 86 LYS A O 1
ATOM 686 N N . GLU A 1 87 ? -10.242 -12.461 6.367 1 98.19 87 GLU A N 1
ATOM 687 C CA . GLU A 1 87 ? -10.711 -11.234 7.004 1 98.19 87 GLU A CA 1
ATOM 688 C C . GLU A 1 87 ? -9.57 -10.492 7.688 1 98.19 87 GLU A C 1
ATOM 690 O O . GLU A 1 87 ? -9.484 -9.266 7.613 1 98.19 87 GLU A O 1
ATOM 695 N N . LYS A 1 88 ? -8.766 -11.25 8.352 1 98.5 88 LYS A N 1
ATOM 696 C CA . LYS A 1 88 ? -7.637 -10.633 9.047 1 98.5 88 LYS A CA 1
ATOM 697 C C . LYS A 1 88 ? -6.691 -9.953 8.055 1 98.5 88 LYS A C 1
ATOM 699 O O . LYS A 1 88 ? -6.242 -8.828 8.281 1 98.5 88 LYS A O 1
ATOM 704 N N . ILE A 1 89 ? -6.367 -10.641 6.988 1 98.62 89 ILE A N 1
ATOM 705 C CA . ILE A 1 89 ? -5.469 -10.078 5.984 1 98.62 89 ILE A CA 1
ATOM 706 C C . ILE A 1 89 ? -6.109 -8.852 5.34 1 98.62 89 ILE A C 1
ATOM 708 O O . ILE A 1 89 ? -5.445 -7.84 5.117 1 98.62 89 ILE A O 1
ATOM 712 N N . GLU A 1 90 ? -7.398 -8.914 5.082 1 98.56 90 GLU A N 1
ATOM 713 C CA . GLU A 1 90 ? -8.117 -7.766 4.527 1 98.56 90 GLU A CA 1
ATOM 714 C C . GLU A 1 90 ? -8.039 -6.566 5.465 1 98.56 90 GLU A C 1
ATOM 716 O O . GLU A 1 90 ? -7.891 -5.426 5.016 1 98.56 90 GLU A O 1
ATOM 721 N N . GLU A 1 91 ? -8.188 -6.844 6.723 1 97.81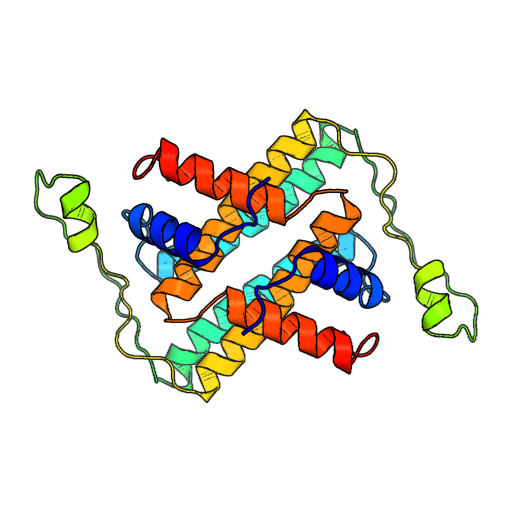 91 GLU A N 1
ATOM 722 C CA . GLU A 1 91 ? -8.109 -5.781 7.723 1 97.81 91 GLU A CA 1
ATOM 723 C C . GLU A 1 91 ? -6.738 -5.109 7.707 1 97.81 91 GLU A C 1
ATOM 725 O O . GLU A 1 91 ? -6.645 -3.881 7.699 1 97.81 91 GLU A O 1
ATOM 730 N N . GLU A 1 92 ? -5.723 -5.914 7.668 1 98.31 92 GLU A N 1
ATOM 731 C CA . GLU A 1 92 ? -4.371 -5.363 7.66 1 98.31 92 GLU A CA 1
ATOM 732 C C . GLU A 1 92 ? -4.09 -4.609 6.363 1 98.31 92 GLU A C 1
ATOM 734 O O . GLU A 1 92 ? -3.438 -3.564 6.375 1 98.31 92 GLU A O 1
ATOM 739 N N . LEU A 1 93 ? -4.559 -5.184 5.305 1 98.69 93 LEU A N 1
ATOM 740 C CA . LEU A 1 93 ? -4.422 -4.496 4.023 1 98.69 93 LEU A CA 1
ATOM 741 C C . LEU A 1 93 ? -5.133 -3.146 4.055 1 98.69 93 LEU A C 1
ATOM 743 O O . LEU A 1 93 ? -4.59 -2.145 3.584 1 98.69 93 LEU A O 1
ATOM 747 N N . GLY A 1 94 ? -6.34 -3.111 4.59 1 97.75 94 GLY A N 1
ATOM 748 C CA . GLY A 1 94 ? -7.078 -1.864 4.723 1 97.75 94 GLY A CA 1
ATOM 749 C C . GLY A 1 94 ? -6.336 -0.817 5.531 1 97.75 94 GLY A C 1
ATOM 750 O O . GLY A 1 94 ? -6.242 0.341 5.121 1 97.75 94 GLY A O 1
ATOM 751 N N . ASN A 1 95 ? -5.812 -1.232 6.645 1 96.38 95 ASN A N 1
ATOM 752 C CA . ASN A 1 95 ? -5.016 -0.347 7.488 1 96.38 95 ASN A CA 1
ATOM 753 C C . ASN A 1 95 ? -3.816 0.218 6.734 1 96.38 95 ASN A C 1
ATOM 755 O O . ASN A 1 95 ? -3.492 1.399 6.871 1 96.38 95 ASN A O 1
ATOM 759 N N . HIS A 1 96 ? -3.166 -0.652 6.023 1 98 96 HIS A N 1
ATOM 760 C CA . HIS A 1 96 ? -1.983 -0.244 5.273 1 98 96 HIS A CA 1
ATOM 761 C C . HIS A 1 96 ? -2.342 0.765 4.188 1 98 96 HIS A C 1
ATOM 763 O O . HIS A 1 96 ? -1.66 1.779 4.027 1 98 96 HIS A O 1
ATOM 769 N N . LEU A 1 97 ? -3.4 0.512 3.488 1 97.94 97 LEU A N 1
ATOM 770 C CA . LEU A 1 97 ? -3.84 1.406 2.424 1 97.94 97 LEU A CA 1
ATOM 771 C C . LEU A 1 97 ? -4.297 2.746 2.992 1 97.94 97 LEU A C 1
ATOM 773 O O . LEU A 1 97 ? -4.141 3.783 2.344 1 97.94 97 LEU A O 1
ATOM 777 N N . PHE A 1 98 ? -4.809 2.742 4.203 1 96.5 98 PHE A N 1
ATOM 778 C CA . PHE A 1 98 ? -5.109 3.979 4.914 1 96.5 98 PHE A CA 1
ATOM 779 C C . PHE A 1 98 ? -3.867 4.855 5.027 1 96.5 98 PHE A C 1
ATOM 781 O O . PHE A 1 98 ? -3.9 6.035 4.68 1 96.5 98 PHE A O 1
ATOM 788 N N . TYR A 1 99 ? -2.809 4.27 5.395 1 97 99 TYR A N 1
ATOM 789 C CA . TYR A 1 99 ? -1.606 5.059 5.641 1 97 99 TYR A CA 1
ATOM 790 C C . TYR A 1 99 ? -0.935 5.449 4.328 1 97 99 TYR A C 1
ATOM 792 O O . TYR A 1 99 ? -0.335 6.523 4.227 1 97 99 TYR A O 1
ATOM 800 N N . ILE A 1 100 ? -1.018 4.59 3.344 1 98.19 100 ILE A N 1
ATOM 801 C CA . ILE A 1 100 ? -0.541 4.988 2.023 1 98.19 100 ILE A CA 1
ATOM 802 C C . ILE A 1 100 ? -1.275 6.25 1.568 1 98.19 100 ILE A C 1
ATOM 804 O O . ILE A 1 100 ? -0.649 7.211 1.12 1 98.19 100 ILE A O 1
ATOM 808 N N . THR A 1 101 ? -2.57 6.211 1.722 1 97.44 101 THR A N 1
ATOM 809 C CA . THR A 1 101 ? -3.379 7.355 1.309 1 97.44 101 THR A CA 1
ATOM 810 C C . THR A 1 101 ? -3.066 8.578 2.168 1 97.44 101 THR A C 1
ATOM 812 O O . THR A 1 101 ? -3.021 9.703 1.663 1 97.44 101 THR A O 1
ATOM 815 N N . ALA A 1 102 ? -2.883 8.375 3.471 1 96.06 102 ALA A N 1
ATOM 816 C CA . ALA A 1 102 ? -2.506 9.461 4.367 1 96.06 102 ALA A CA 1
ATOM 817 C C . ALA A 1 102 ? -1.211 10.125 3.908 1 96.06 102 ALA A C 1
ATOM 819 O O . ALA A 1 102 ? -1.119 11.352 3.863 1 96.06 102 ALA A O 1
ATOM 820 N N . ALA A 1 103 ? -0.254 9.328 3.539 1 97.38 103 ALA A N 1
ATOM 821 C CA . ALA A 1 103 ? 1.013 9.859 3.043 1 97.38 103 ALA A CA 1
ATOM 822 C C . ALA A 1 103 ? 0.804 10.672 1.768 1 97.38 103 ALA A C 1
ATOM 824 O O . ALA A 1 103 ? 1.354 11.766 1.623 1 97.38 103 ALA A O 1
ATOM 825 N N . CYS A 1 104 ? 0.062 10.086 0.859 1 97.88 104 CYS A N 1
ATOM 826 C CA . CYS A 1 104 ? -0.255 10.781 -0.385 1 97.88 104 CYS A CA 1
ATOM 827 C C . CYS A 1 104 ? -0.9 12.133 -0.106 1 97.88 104 CYS A C 1
ATOM 829 O O . CYS A 1 104 ? -0.514 13.141 -0.697 1 97.88 104 CYS A O 1
ATOM 831 N N . ASN A 1 105 ? -1.85 12.148 0.805 1 95.69 105 ASN A N 1
ATOM 832 C CA . ASN A 1 105 ? -2.541 13.383 1.155 1 95.69 105 ASN A CA 1
ATOM 833 C C . ASN A 1 105 ? -1.572 14.438 1.68 1 95.69 105 ASN A C 1
ATOM 835 O O . ASN A 1 105 ? -1.621 15.594 1.26 1 95.69 105 ASN A O 1
ATOM 839 N N . LEU A 1 106 ? -0.742 14.031 2.537 1 95.56 106 LEU A N 1
ATOM 840 C CA . LEU A 1 106 ? 0.19 14.961 3.162 1 95.56 106 LEU A CA 1
ATOM 841 C C . LEU A 1 106 ? 1.163 15.531 2.135 1 95.56 106 LEU A C 1
ATOM 843 O O . LEU A 1 106 ? 1.599 16.672 2.254 1 95.56 106 LEU A O 1
ATOM 847 N N . LEU A 1 107 ? 1.453 14.75 1.122 1 97.44 107 LEU A N 1
ATOM 848 C CA . LEU A 1 107 ? 2.475 15.125 0.153 1 97.44 107 LEU A CA 1
ATOM 849 C C . LEU A 1 107 ? 1.84 15.688 -1.115 1 97.44 107 LEU A C 1
ATOM 851 O O . LEU A 1 107 ? 2.533 15.93 -2.105 1 97.44 107 LEU A O 1
ATOM 855 N N . ASP A 1 108 ? 0.501 15.773 -1.112 1 97 108 ASP A N 1
ATOM 856 C CA . ASP A 1 108 ? -0.27 16.297 -2.24 1 97 108 ASP A CA 1
ATOM 857 C C . ASP A 1 108 ? -0.072 15.422 -3.482 1 97 108 ASP A C 1
ATOM 859 O O . ASP A 1 108 ? 0.231 15.93 -4.562 1 97 108 ASP A O 1
ATOM 863 N N . ILE A 1 109 ? -0.127 14.211 -3.264 1 97.75 109 ILE A N 1
ATOM 864 C CA . ILE A 1 109 ? -0.089 13.211 -4.324 1 97.75 109 ILE A CA 1
ATOM 865 C C . ILE A 1 109 ? -1.465 12.562 -4.477 1 97.75 109 ILE A C 1
ATOM 867 O O . ILE A 1 109 ? -2.129 12.258 -3.484 1 97.75 109 ILE A O 1
ATOM 871 N N . ASN A 1 110 ? -1.884 12.406 -5.668 1 96.88 110 ASN A N 1
ATOM 872 C CA . ASN A 1 110 ? -3.158 11.758 -5.957 1 96.88 110 ASN A CA 1
ATOM 873 C C . ASN A 1 110 ? -2.986 10.258 -6.176 1 96.88 110 ASN A C 1
ATOM 875 O O . ASN A 1 110 ? -2.463 9.836 -7.207 1 96.88 110 ASN A O 1
ATOM 879 N N . ILE A 1 111 ? -3.521 9.508 -5.316 1 97.5 111 ILE A N 1
ATOM 880 C CA . ILE A 1 111 ? -3.295 8.07 -5.34 1 97.5 111 ILE A CA 1
ATOM 881 C C . ILE A 1 111 ? -3.971 7.457 -6.562 1 97.5 111 ILE A C 1
ATOM 883 O O . ILE A 1 111 ? -3.457 6.504 -7.152 1 97.5 111 ILE A O 1
ATOM 887 N N . GLU A 1 112 ? -5.117 7.984 -6.938 1 97 112 GLU A N 1
ATOM 888 C CA . GLU A 1 112 ? -5.773 7.473 -8.133 1 97 112 GLU A CA 1
ATOM 889 C C . GLU A 1 112 ? -4.906 7.68 -9.375 1 97 112 GLU A C 1
ATOM 891 O O . GLU A 1 112 ? -4.828 6.805 -10.234 1 97 112 GLU A O 1
ATOM 896 N N . TYR A 1 113 ? -4.336 8.789 -9.43 1 97.12 113 TYR A N 1
ATOM 897 C CA . TYR A 1 113 ? -3.434 9.078 -10.539 1 97.12 113 TYR A CA 1
ATOM 898 C C . TYR A 1 113 ? -2.252 8.117 -10.547 1 97.12 113 TYR A C 1
ATOM 900 O O . TYR A 1 113 ? -1.837 7.641 -11.609 1 97.12 113 TYR A O 1
ATOM 908 N N . VAL A 1 114 ? -1.679 7.867 -9.406 1 97.88 114 VAL A N 1
ATOM 909 C CA . VAL A 1 114 ? -0.559 6.941 -9.281 1 97.88 114 VAL A CA 1
ATOM 910 C C . VAL A 1 114 ? -0.954 5.574 -9.836 1 97.88 114 VAL A C 1
ATOM 912 O O . VAL A 1 114 ? -0.197 4.957 -10.586 1 97.88 114 VAL A O 1
ATOM 915 N N . LEU A 1 115 ? -2.119 5.117 -9.469 1 97.5 115 LEU A N 1
ATOM 916 C CA . LEU A 1 115 ? -2.609 3.818 -9.914 1 97.5 115 LEU A CA 1
ATOM 917 C C . LEU A 1 115 ? -2.801 3.803 -11.43 1 97.5 115 LEU A C 1
ATOM 919 O O . LEU A 1 115 ? -2.439 2.832 -12.094 1 97.5 115 LEU A O 1
ATOM 923 N N . LYS A 1 116 ? -3.389 4.832 -11.945 1 96.94 116 LYS A N 1
ATOM 924 C CA . LYS A 1 116 ? -3.584 4.938 -13.391 1 96.94 116 LYS A CA 1
ATOM 925 C C . LYS A 1 116 ? -2.248 4.93 -14.125 1 96.94 116 LYS A C 1
ATOM 927 O O . LYS A 1 116 ? -2.104 4.262 -15.156 1 96.94 116 LYS A O 1
ATOM 932 N N . LYS A 1 117 ? -1.355 5.672 -13.641 1 96.25 117 LYS A N 1
ATOM 933 C CA . LYS A 1 117 ? -0.021 5.742 -14.227 1 96.25 117 LYS A CA 1
ATOM 934 C C . LYS A 1 117 ? 0.647 4.367 -14.234 1 96.25 117 LYS A C 1
ATOM 936 O O . LYS A 1 117 ? 1.24 3.967 -15.234 1 96.25 117 LYS A O 1
ATOM 941 N N . GLU A 1 118 ? 0.575 3.695 -13.102 1 95.69 118 GLU A N 1
ATOM 942 C CA . GLU A 1 118 ? 1.139 2.352 -13.016 1 95.69 118 GLU A CA 1
ATOM 943 C C . GLU A 1 118 ? 0.444 1.396 -13.984 1 95.69 118 GLU A C 1
ATOM 945 O O . GLU A 1 118 ? 1.099 0.59 -14.641 1 95.69 118 GLU A O 1
ATOM 950 N N . ASN A 1 119 ? -0.827 1.501 -14.055 1 95.25 119 ASN A N 1
ATOM 951 C CA . ASN A 1 119 ? -1.585 0.66 -14.977 1 95.25 119 ASN A CA 1
ATOM 952 C C . ASN A 1 119 ? -1.16 0.886 -16.422 1 95.25 119 ASN A C 1
ATOM 954 O O . ASN A 1 119 ? -1.005 -0.07 -17.188 1 95.25 119 ASN A O 1
ATOM 958 N N . ASN A 1 120 ? -1.064 2.105 -16.781 1 94.81 120 ASN A N 1
ATOM 959 C CA . ASN A 1 120 ? -0.632 2.453 -18.125 1 94.81 120 ASN A CA 1
ATOM 960 C C . ASN A 1 120 ? 0.776 1.939 -18.422 1 94.81 120 ASN A C 1
ATOM 962 O O . ASN A 1 120 ? 1.064 1.496 -19.531 1 94.81 120 ASN A O 1
ATOM 966 N N . LYS A 1 121 ? 1.617 2.109 -17.453 1 94.25 121 LYS A N 1
ATOM 967 C CA . LYS A 1 121 ? 2.975 1.585 -17.578 1 94.25 121 LYS A CA 1
ATOM 968 C C . LYS A 1 121 ? 2.961 0.086 -17.859 1 94.25 121 LYS A C 1
ATOM 970 O O . LYS A 1 121 ? 3.684 -0.391 -18.734 1 94.25 121 LYS A O 1
ATOM 975 N N . LEU A 1 122 ? 2.18 -0.627 -17.156 1 92.25 122 LEU A N 1
ATOM 976 C CA . LEU A 1 122 ? 2.078 -2.072 -17.328 1 92.25 122 LEU A CA 1
ATOM 977 C C . LEU A 1 122 ? 1.526 -2.412 -18.719 1 92.25 122 LEU A C 1
ATOM 979 O O . LEU A 1 122 ? 1.983 -3.363 -19.359 1 92.25 122 LEU A O 1
ATOM 983 N N . LYS A 1 123 ? 0.575 -1.65 -19.172 1 91.44 123 LYS A N 1
ATOM 984 C CA . LYS A 1 123 ? -0.015 -1.88 -20.484 1 91.44 123 LYS A CA 1
ATOM 985 C C . LYS A 1 123 ? 1.01 -1.655 -21.594 1 91.44 123 LYS A C 1
ATOM 987 O O . LYS A 1 123 ? 1.017 -2.375 -22.594 1 91.44 123 LYS A O 1
ATOM 992 N N . THR A 1 124 ? 1.766 -0.727 -21.297 1 89 124 THR A N 1
ATOM 993 C CA . THR A 1 124 ? 2.732 -0.341 -22.312 1 89 124 THR A CA 1
ATOM 994 C C . THR A 1 124 ? 3.922 -1.298 -22.328 1 89 124 THR A C 1
ATOM 996 O O . THR A 1 124 ? 4.34 -1.765 -23.391 1 89 124 THR A O 1
ATOM 999 N N . LEU A 1 125 ? 4.422 -1.646 -21.125 1 83.62 125 LEU A N 1
ATOM 1000 C CA . LEU A 1 125 ? 5.652 -2.426 -21.031 1 83.62 125 LEU A CA 1
ATOM 1001 C C . LEU A 1 125 ? 5.344 -3.916 -20.922 1 83.62 125 LEU A C 1
ATOM 1003 O O . LEU A 1 125 ? 6.18 -4.754 -21.266 1 83.62 125 LEU A O 1
ATOM 1007 N N . GLY A 1 126 ? 4.148 -4.102 -20.391 1 72.38 126 GLY A N 1
ATOM 1008 C CA . GLY A 1 126 ? 3.75 -5.488 -20.188 1 72.38 126 GLY A CA 1
ATOM 1009 C C . GLY A 1 126 ? 4.719 -6.273 -19.328 1 72.38 126 GLY A C 1
ATOM 1010 O O . GLY A 1 126 ? 5.062 -5.848 -18.219 1 72.38 126 GLY A O 1
ATOM 1011 N N . LYS A 1 127 ? 5.199 -7.328 -19.938 1 66.06 127 LYS A N 1
ATOM 1012 C CA . LYS A 1 127 ? 6.031 -8.297 -19.234 1 66.06 127 LYS A CA 1
ATOM 1013 C C . LYS A 1 127 ? 7.406 -7.719 -18.922 1 66.06 127 LYS A C 1
ATOM 1015 O O . LYS A 1 127 ? 8.133 -8.25 -18.078 1 66.06 127 LYS A O 1
ATOM 1020 N N . TYR A 1 128 ? 7.711 -6.648 -19.453 1 66.88 128 TYR A N 1
ATOM 1021 C CA . TYR A 1 128 ? 9.031 -6.055 -19.266 1 66.88 128 TYR A CA 1
ATOM 1022 C C . TYR A 1 128 ? 9 -5.012 -18.156 1 66.88 128 TYR A C 1
ATOM 1024 O O . TYR A 1 128 ? 10.031 -4.418 -17.828 1 66.88 128 TYR A O 1
ATOM 1032 N N . SER 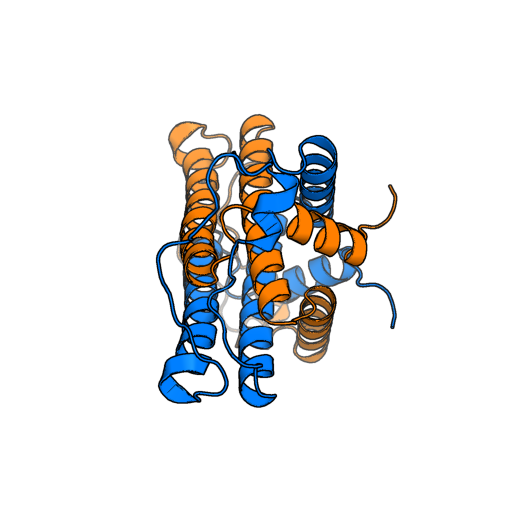A 1 129 ? 7.809 -4.828 -17.641 1 61.78 129 SER A N 1
ATOM 1033 C CA . SER A 1 129 ? 7.676 -3.791 -16.625 1 61.78 129 SER A CA 1
ATOM 1034 C C . SER A 1 129 ? 8.484 -4.137 -15.375 1 61.78 129 SER A C 1
ATOM 1036 O O . SER A 1 129 ? 8.836 -3.248 -14.594 1 61.78 129 SER A O 1
ATOM 1038 N N . LEU A 1 130 ? 8.711 -5.352 -15.102 1 62.75 130 LEU A N 1
ATOM 1039 C CA . LEU A 1 130 ? 9.359 -5.727 -13.852 1 62.75 130 LEU A CA 1
ATOM 1040 C C . LEU A 1 130 ? 10.836 -6.031 -14.07 1 62.75 130 LEU A C 1
ATOM 1042 O O . LEU A 1 130 ? 11.5 -6.574 -13.188 1 62.75 130 LEU A O 1
ATOM 1046 N N . LEU A 1 131 ? 11.242 -5.488 -15.266 1 49.56 131 LEU A N 1
ATOM 1047 C CA . LEU A 1 131 ? 12.672 -5.648 -15.5 1 49.56 131 LEU A CA 1
ATOM 1048 C C . LEU A 1 131 ? 13.438 -4.43 -15.008 1 49.56 131 LEU A C 1
ATOM 1050 O O . LEU A 1 131 ? 12.922 -3.309 -15.031 1 49.56 131 LEU A O 1
ATOM 1054 N N . MET B 1 1 ? -11.07 12.422 -17.281 1 47.41 1 MET B N 1
ATOM 1055 C CA . MET B 1 1 ? -10.195 11.266 -17.109 1 47.41 1 MET B CA 1
ATOM 1056 C C . MET B 1 1 ? -10.977 10.055 -16.625 1 47.41 1 MET B C 1
ATOM 1058 O O . MET B 1 1 ? -11.805 10.172 -15.719 1 47.41 1 MET B O 1
ATOM 1062 N N . THR B 1 2 ? -10.969 8.969 -17.453 1 66.25 2 THR B N 1
ATOM 1063 C CA . THR B 1 2 ? -11.766 7.781 -17.141 1 66.25 2 THR B CA 1
ATOM 1064 C C . THR B 1 2 ? -11.414 7.258 -15.75 1 66.25 2 THR B C 1
ATOM 1066 O O . THR B 1 2 ? -10.273 7.391 -15.297 1 66.25 2 THR B O 1
ATOM 1069 N N . ASP B 1 3 ? -12.398 7.039 -14.938 1 82.5 3 ASP B N 1
ATOM 1070 C CA . ASP B 1 3 ? -12.25 6.512 -13.586 1 82.5 3 ASP B CA 1
ATOM 1071 C C . ASP B 1 3 ? -11.359 5.273 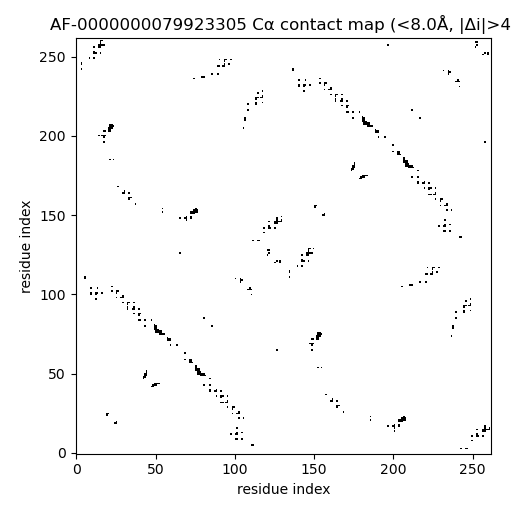-13.578 1 82.5 3 ASP B C 1
ATOM 1073 O O . ASP B 1 3 ? -11.32 4.523 -14.555 1 82.5 3 ASP B O 1
ATOM 1077 N N . PHE B 1 4 ? -10.5 5.219 -12.602 1 91.56 4 PHE B N 1
ATOM 1078 C CA . PHE B 1 4 ? -9.625 4.062 -12.453 1 91.56 4 PHE B CA 1
ATOM 1079 C C . PHE B 1 4 ? -10.438 2.77 -12.43 1 91.56 4 PHE B C 1
ATOM 1081 O O . PHE B 1 4 ? -11.477 2.689 -11.773 1 91.56 4 PHE B O 1
ATOM 1088 N N . ASN B 1 5 ? -10.008 1.819 -13.188 1 93.5 5 ASN B N 1
ATOM 1089 C CA . ASN B 1 5 ? -10.656 0.52 -13.297 1 93.5 5 ASN B CA 1
ATOM 1090 C C . ASN B 1 5 ? -9.852 -0.573 -12.602 1 93.5 5 ASN B C 1
ATOM 1092 O O . ASN B 1 5 ? -8.852 -1.053 -13.133 1 93.5 5 ASN B O 1
ATOM 1096 N N . PHE B 1 6 ? -10.375 -1.052 -11.516 1 95.38 6 PHE B N 1
ATOM 1097 C CA . PHE B 1 6 ? -9.664 -2.027 -10.695 1 95.38 6 PHE B CA 1
ATOM 1098 C C . PHE B 1 6 ? -9.523 -3.352 -11.438 1 95.38 6 PHE B C 1
ATOM 1100 O O . PHE B 1 6 ? -8.492 -4.023 -11.32 1 95.38 6 PHE B O 1
ATOM 1107 N N . ALA B 1 7 ? -10.555 -3.748 -12.086 1 94.38 7 ALA B N 1
ATOM 1108 C CA . ALA B 1 7 ? -10.516 -5.02 -12.812 1 94.38 7 ALA B CA 1
ATOM 1109 C C . ALA B 1 7 ? -9.422 -5.016 -13.867 1 94.38 7 ALA B C 1
ATOM 1111 O O . ALA B 1 7 ? -8.703 -6.008 -14.039 1 94.38 7 ALA B O 1
ATOM 1112 N N . ASP B 1 8 ? -9.352 -3.977 -14.539 1 94.88 8 ASP B N 1
ATOM 1113 C CA . ASP B 1 8 ? -8.297 -3.826 -15.547 1 94.88 8 ASP B CA 1
ATOM 1114 C C . ASP B 1 8 ? -6.914 -3.891 -14.906 1 94.88 8 ASP B C 1
ATOM 1116 O O . ASP B 1 8 ? -6.023 -4.574 -15.414 1 94.88 8 ASP B O 1
ATOM 1120 N N . PHE B 1 9 ? -6.695 -3.146 -13.875 1 95.12 9 PHE B N 1
ATOM 1121 C CA . PHE B 1 9 ? -5.41 -3.117 -13.188 1 95.12 9 PHE B CA 1
ATOM 1122 C C . PHE B 1 9 ? -5.043 -4.5 -12.664 1 95.12 9 PHE B C 1
ATOM 1124 O O . PHE B 1 9 ? -3.904 -4.945 -12.812 1 95.12 9 PHE B O 1
ATOM 1131 N N . LYS B 1 10 ? -5.984 -5.176 -12.078 1 95.44 10 LYS B N 1
ATOM 1132 C CA . LYS B 1 10 ? -5.773 -6.539 -11.602 1 95.44 10 LYS B CA 1
ATOM 1133 C C . LYS B 1 10 ? -5.281 -7.449 -12.727 1 95.44 10 LYS B C 1
ATOM 1135 O O . LYS B 1 10 ? -4.352 -8.234 -12.531 1 95.44 10 LYS B O 1
ATOM 1140 N N . ASN B 1 11 ? -5.887 -7.32 -13.82 1 93.31 11 ASN B N 1
ATOM 1141 C CA . ASN B 1 11 ? -5.523 -8.133 -14.969 1 93.31 11 ASN B CA 1
ATOM 1142 C C . ASN B 1 11 ? -4.113 -7.816 -15.461 1 93.31 11 ASN B C 1
ATOM 1144 O O . ASN B 1 11 ? -3.348 -8.719 -15.797 1 93.31 11 ASN B O 1
ATOM 1148 N N . GLU B 1 12 ? -3.816 -6.578 -15.516 1 93 12 GLU B N 1
ATOM 1149 C CA . GLU B 1 12 ? -2.486 -6.18 -15.969 1 93 12 GLU B CA 1
ATOM 1150 C C . GLU B 1 12 ? -1.409 -6.656 -15 1 93 12 GLU B C 1
ATOM 1152 O O . GLU B 1 12 ? -0.326 -7.07 -15.414 1 93 12 GLU B O 1
ATOM 1157 N N . VAL B 1 13 ? -1.663 -6.527 -13.734 1 92.88 13 VAL B N 1
ATOM 1158 C CA . VAL B 1 13 ? -0.73 -7.012 -12.727 1 92.88 13 VAL B CA 1
ATOM 1159 C C . VAL B 1 13 ? -0.505 -8.516 -12.906 1 92.88 13 VAL B C 1
ATOM 1161 O O . VAL B 1 13 ? 0.635 -8.984 -12.883 1 92.88 13 VAL B O 1
ATOM 1164 N N . ASN B 1 14 ? -1.578 -9.258 -13.102 1 90.19 14 ASN B N 1
ATOM 1165 C CA . ASN B 1 14 ? -1.464 -10.695 -13.336 1 90.19 14 ASN B CA 1
ATOM 1166 C C . ASN B 1 14 ? -0.595 -10.992 -14.555 1 90.19 14 ASN B C 1
ATOM 1168 O O . ASN B 1 14 ? 0.203 -11.93 -14.539 1 90.19 14 ASN B O 1
ATOM 1172 N N . ASN B 1 15 ? -0.749 -10.203 -15.531 1 87.38 15 ASN B N 1
ATOM 1173 C CA . ASN B 1 15 ? -0.002 -10.398 -16.766 1 87.38 15 ASN B CA 1
ATOM 1174 C C . ASN B 1 15 ? 1.478 -10.07 -16.594 1 87.38 15 ASN B C 1
ATOM 1176 O O . ASN B 1 15 ? 2.334 -10.68 -17.234 1 87.38 15 ASN B O 1
ATOM 1180 N N . ALA B 1 16 ? 1.622 -9.164 -15.797 1 87.25 16 ALA B N 1
ATOM 1181 C CA . ALA B 1 16 ? 2.992 -8.695 -15.625 1 87.25 16 ALA B CA 1
ATOM 1182 C C . ALA B 1 16 ? 3.738 -9.539 -14.594 1 87.25 16 ALA B C 1
ATOM 1184 O O . ALA B 1 16 ? 4.973 -9.547 -14.562 1 87.25 16 ALA B O 1
ATOM 1185 N N . LEU B 1 17 ? 2.955 -10.195 -13.766 1 82.44 17 LEU B N 1
ATOM 1186 C CA . LEU B 1 17 ? 3.561 -10.961 -12.68 1 82.44 17 LEU B CA 1
ATOM 1187 C C . LEU B 1 17 ? 4.168 -12.266 -13.203 1 82.44 17 LEU B C 1
ATOM 1189 O O . LEU B 1 17 ? 3.523 -13.312 -13.164 1 82.44 17 LEU B O 1
ATOM 1193 N N . ILE B 1 18 ? 5.223 -12.289 -13.844 1 74.31 18 ILE B N 1
ATOM 1194 C CA . ILE B 1 18 ? 5.812 -13.484 -14.438 1 74.31 18 ILE B CA 1
ATOM 1195 C C . ILE B 1 18 ? 6.977 -13.969 -13.57 1 74.31 18 ILE B C 1
ATOM 1197 O O . ILE B 1 18 ? 7.008 -15.125 -13.141 1 74.31 18 ILE B O 1
ATOM 1201 N N . ARG B 1 19 ? 7.902 -13.148 -13.227 1 70.25 19 ARG B N 1
ATOM 1202 C CA . ARG B 1 19 ? 9.117 -13.609 -12.57 1 70.25 19 ARG B CA 1
ATOM 1203 C C . ARG B 1 19 ? 8.961 -13.609 -11.055 1 70.25 19 ARG B C 1
ATOM 1205 O O . ARG B 1 19 ? 9.727 -14.273 -10.344 1 70.25 19 ARG B O 1
ATOM 1212 N N . HIS B 1 20 ? 7.906 -12.953 -10.516 1 75.56 20 HIS B N 1
ATOM 1213 C CA . HIS B 1 20 ? 7.734 -12.883 -9.07 1 75.56 20 HIS B CA 1
ATOM 1214 C C . HIS B 1 20 ? 6.348 -13.367 -8.664 1 75.56 20 HIS B C 1
ATOM 1216 O O . HIS B 1 20 ? 5.652 -12.688 -7.898 1 75.56 20 HIS B O 1
ATOM 1222 N N . LYS B 1 21 ? 6.211 -14.586 -9.125 1 86.75 21 LYS B N 1
ATOM 1223 C CA . LYS B 1 21 ? 4.867 -15.102 -8.875 1 86.75 21 LYS B CA 1
ATOM 1224 C C . LYS B 1 21 ? 4.773 -15.773 -7.508 1 86.75 21 LYS B C 1
ATOM 1226 O O . LYS B 1 21 ? 3.676 -16 -7 1 86.75 21 LYS B O 1
ATOM 1231 N N . SER B 1 22 ? 5.988 -16.016 -6.945 1 91.69 22 SER B N 1
ATOM 1232 C CA . SER B 1 22 ? 6.008 -16.672 -5.637 1 91.69 22 SER B CA 1
ATOM 1233 C C . SER B 1 22 ? 5.516 -15.727 -4.547 1 91.69 22 SER B C 1
ATOM 1235 O O . SER B 1 22 ? 5.938 -14.57 -4.48 1 91.69 22 SER B O 1
ATOM 1237 N N . ILE B 1 23 ? 4.715 -16.219 -3.686 1 95.56 23 ILE B N 1
ATOM 1238 C CA . ILE B 1 23 ? 4.227 -15.438 -2.557 1 95.56 23 ILE B CA 1
ATOM 1239 C C . ILE B 1 23 ? 5.406 -14.992 -1.692 1 95.56 23 ILE B C 1
ATOM 1241 O O . ILE B 1 23 ? 5.383 -13.898 -1.116 1 95.56 23 ILE B O 1
ATOM 1245 N N . LEU B 1 24 ? 6.449 -15.781 -1.681 1 95.06 24 LEU B N 1
ATOM 1246 C CA . LEU B 1 24 ? 7.648 -15.422 -0.93 1 95.06 24 LEU B CA 1
ATOM 1247 C C . LEU B 1 24 ? 8.344 -14.219 -1.561 1 95.06 24 LEU B C 1
ATOM 1249 O O . LEU B 1 24 ? 8.766 -13.305 -0.854 1 95.06 24 LEU B O 1
ATOM 1253 N N . ASP B 1 25 ? 8.391 -14.234 -2.814 1 94.56 25 ASP B N 1
ATOM 1254 C CA . ASP B 1 25 ? 8.977 -13.086 -3.506 1 94.56 25 ASP B CA 1
ATOM 1255 C C . ASP B 1 25 ? 8.133 -11.836 -3.293 1 94.56 25 ASP B C 1
ATOM 1257 O O . ASP B 1 25 ? 8.672 -10.75 -3.072 1 94.56 25 ASP B O 1
ATOM 1261 N N . ILE B 1 26 ? 6.82 -12.023 -3.393 1 95.69 26 ILE B N 1
ATOM 1262 C CA . ILE B 1 26 ? 5.914 -10.891 -3.279 1 95.69 26 ILE B CA 1
ATOM 1263 C C . ILE B 1 26 ? 6.035 -10.266 -1.891 1 95.69 26 ILE B C 1
ATOM 1265 O O . ILE B 1 26 ? 6.164 -9.047 -1.76 1 95.69 26 ILE B O 1
ATOM 1269 N N . ILE B 1 27 ? 6.059 -11.062 -0.856 1 96.38 27 ILE B N 1
ATOM 1270 C CA . ILE B 1 27 ? 6.16 -10.562 0.511 1 96.38 27 ILE B CA 1
ATOM 1271 C C . ILE B 1 27 ? 7.469 -9.797 0.686 1 96.38 27 ILE B C 1
ATOM 1273 O O . ILE B 1 27 ? 7.488 -8.719 1.284 1 96.38 27 ILE B O 1
ATOM 1277 N N . THR B 1 28 ? 8.547 -10.305 0.166 1 96.25 28 THR B N 1
ATOM 1278 C CA . THR B 1 28 ? 9.836 -9.648 0.307 1 96.25 28 THR B CA 1
ATOM 1279 C C . THR B 1 28 ? 9.891 -8.367 -0.527 1 96.25 28 THR B C 1
ATOM 1281 O O . THR B 1 28 ? 10.508 -7.383 -0.124 1 96.25 28 THR B O 1
ATOM 1284 N N . LYS B 1 29 ? 9.289 -8.398 -1.66 1 96 29 LYS B N 1
ATOM 1285 C CA . LYS B 1 29 ? 9.242 -7.199 -2.496 1 96 29 LYS B CA 1
ATOM 1286 C C . LYS B 1 29 ? 8.391 -6.109 -1.854 1 96 29 LYS B C 1
ATOM 1288 O O . LYS B 1 29 ? 8.68 -4.922 -1.999 1 96 29 LYS B O 1
ATOM 1293 N N . LEU B 1 30 ? 7.324 -6.504 -1.185 1 97.12 30 LEU B N 1
ATOM 1294 C CA . LEU B 1 30 ? 6.535 -5.527 -0.444 1 97.12 30 LEU B CA 1
ATOM 1295 C C . LEU B 1 30 ? 7.395 -4.793 0.58 1 97.12 30 LEU B C 1
ATOM 1297 O O . LEU B 1 30 ? 7.277 -3.578 0.743 1 97.12 30 LEU B O 1
ATOM 1301 N N . GLU B 1 31 ? 8.234 -5.535 1.234 1 97.25 31 GLU B N 1
ATOM 1302 C CA . GLU B 1 31 ? 9.172 -4.91 2.166 1 97.25 31 GLU B CA 1
ATOM 1303 C C . GLU B 1 31 ? 10.109 -3.947 1.442 1 97.25 31 GLU B C 1
ATOM 1305 O O . GLU B 1 31 ? 10.32 -2.82 1.896 1 97.25 31 GLU B O 1
ATOM 1310 N N . GLU B 1 32 ? 10.633 -4.426 0.377 1 97.06 32 GLU B N 1
ATOM 1311 C CA . GLU B 1 32 ? 11.586 -3.631 -0.393 1 97.06 32 GLU B CA 1
ATOM 1312 C C . GLU B 1 32 ? 10.945 -2.35 -0.914 1 97.06 32 GLU B C 1
ATOM 1314 O O . GLU B 1 32 ? 11.5 -1.26 -0.751 1 97.06 32 GLU B O 1
ATOM 1319 N N . THR B 1 33 ? 9.805 -2.525 -1.564 1 97.44 33 THR B N 1
ATOM 1320 C CA . THR B 1 33 ? 9.164 -1.378 -2.199 1 97.44 33 THR B CA 1
ATOM 1321 C C . THR B 1 33 ? 8.648 -0.397 -1.149 1 97.44 33 THR B C 1
ATOM 1323 O O . THR B 1 33 ? 8.656 0.815 -1.371 1 97.44 33 THR B O 1
ATOM 1326 N N . ASN B 1 34 ? 8.148 -0.888 -0.03 1 98 34 ASN B N 1
ATOM 1327 C CA . ASN B 1 34 ? 7.801 -0.001 1.074 1 98 34 ASN B CA 1
ATOM 1328 C C . ASN B 1 34 ? 9 0.828 1.526 1 98 34 ASN B C 1
ATOM 1330 O O . ASN B 1 34 ? 8.883 2.035 1.746 1 98 34 ASN B O 1
ATOM 1334 N N . SER B 1 35 ? 10.125 0.175 1.685 1 97.88 35 SER B N 1
ATOM 1335 C CA . SER B 1 35 ? 11.352 0.868 2.064 1 97.88 35 SER B CA 1
ATOM 1336 C C . SER B 1 35 ? 11.734 1.921 1.031 1 97.88 35 SER B C 1
ATOM 1338 O O . SER B 1 35 ? 12.195 3.006 1.387 1 97.88 35 SER B O 1
ATOM 1340 N N . LYS B 1 36 ? 11.539 1.616 -0.174 1 98.31 36 LYS B N 1
ATOM 1341 C CA . LYS B 1 36 ? 11.891 2.541 -1.247 1 98.31 36 LYS B CA 1
ATOM 1342 C C . LYS B 1 36 ? 11.008 3.789 -1.209 1 98.31 36 LYS B C 1
ATOM 1344 O O . LYS B 1 36 ? 11.477 4.891 -1.504 1 98.31 36 LYS B O 1
ATOM 1349 N N . ILE B 1 37 ? 9.727 3.633 -0.922 1 98.38 37 ILE B N 1
ATOM 1350 C CA . ILE B 1 37 ? 8.852 4.789 -0.755 1 98.38 37 ILE B CA 1
ATOM 1351 C C . ILE B 1 37 ? 9.406 5.703 0.333 1 98.38 37 ILE B C 1
ATOM 1353 O O . ILE B 1 37 ? 9.602 6.902 0.106 1 98.38 37 ILE B O 1
ATOM 1357 N N . ASN B 1 38 ? 9.688 5.121 1.492 1 97.75 38 ASN B N 1
ATOM 1358 C CA . ASN B 1 38 ? 10.211 5.891 2.619 1 97.75 38 ASN B CA 1
ATOM 1359 C C . ASN B 1 38 ? 11.523 6.586 2.268 1 97.75 38 ASN B C 1
ATOM 1361 O O . ASN B 1 38 ? 11.719 7.754 2.609 1 97.75 38 ASN B O 1
ATOM 1365 N N . ARG B 1 39 ? 12.375 5.836 1.625 1 98.12 39 ARG B N 1
ATOM 1366 C CA . ARG B 1 39 ? 13.664 6.395 1.227 1 98.12 39 ARG B CA 1
ATOM 1367 C C . ARG B 1 39 ? 13.477 7.574 0.28 1 98.12 39 ARG B C 1
ATOM 1369 O O . ARG B 1 39 ? 14.18 8.578 0.389 1 98.12 39 ARG B O 1
ATOM 1376 N N . ALA B 1 40 ? 12.586 7.414 -0.668 1 98.5 40 ALA B N 1
ATOM 1377 C CA . ALA B 1 40 ? 12.32 8.5 -1.611 1 98.5 40 ALA B CA 1
ATOM 1378 C C . ALA B 1 40 ? 11.82 9.742 -0.888 1 98.5 40 ALA B C 1
ATOM 1380 O O . ALA B 1 40 ? 12.227 10.859 -1.208 1 98.5 40 ALA B O 1
ATOM 1381 N N . ILE B 1 41 ? 10.93 9.586 0.063 1 98.44 41 ILE B N 1
ATOM 1382 C CA . ILE B 1 41 ? 10.422 10.703 0.854 1 98.44 41 ILE B CA 1
ATOM 1383 C C . ILE B 1 41 ? 11.57 11.359 1.613 1 98.44 41 ILE B C 1
ATOM 1385 O O . ILE B 1 41 ? 11.727 12.586 1.57 1 98.44 41 ILE B O 1
ATOM 1389 N N . ILE B 1 42 ? 12.406 10.508 2.279 1 98.38 42 ILE B N 1
ATOM 1390 C CA . ILE B 1 42 ? 13.5 11.031 3.096 1 98.38 42 ILE B CA 1
ATOM 1391 C C . ILE B 1 42 ? 14.523 11.727 2.201 1 98.38 42 ILE B C 1
ATOM 1393 O O . ILE B 1 42 ? 15.094 12.75 2.584 1 98.38 42 ILE B O 1
ATOM 1397 N N . LYS B 1 43 ? 14.734 11.195 1.023 1 98.5 43 LYS B N 1
ATOM 1398 C CA . LYS B 1 43 ? 15.688 11.805 0.1 1 98.5 43 LYS B CA 1
ATOM 1399 C C . LYS B 1 43 ? 15.203 13.18 -0.356 1 98.5 43 LYS B C 1
ATOM 1401 O O . LYS B 1 43 ? 16.016 14.055 -0.668 1 98.5 43 LYS B O 1
ATOM 1406 N N . SER B 1 44 ? 13.875 13.359 -0.446 1 98.31 44 SER B N 1
ATOM 1407 C CA . SER B 1 44 ? 13.328 14.672 -0.782 1 98.31 44 SER B CA 1
ATOM 1408 C C . SER B 1 44 ? 13.695 15.711 0.275 1 98.31 44 SER B C 1
ATOM 1410 O O . SER B 1 44 ? 13.695 16.906 -0.001 1 98.31 44 SER B O 1
ATOM 1412 N N . VAL B 1 45 ? 14.047 15.312 1.431 1 98.06 45 VAL B N 1
ATOM 1413 C CA . VAL B 1 45 ? 14.438 16.172 2.547 1 98.06 45 VAL B CA 1
ATOM 1414 C C . VAL B 1 45 ? 15.953 16.312 2.586 1 98.06 45 VAL B C 1
ATOM 1416 O O . VAL B 1 45 ? 16.484 17.422 2.58 1 98.06 45 VAL B O 1
ATOM 1419 N N . THR B 1 46 ? 16.656 15.25 2.521 1 98 46 THR B N 1
ATOM 1420 C CA . THR B 1 46 ? 18.062 15.211 2.875 1 98 46 THR B CA 1
ATOM 1421 C C . THR B 1 46 ? 18.938 15.477 1.65 1 98 46 THR B C 1
ATOM 1423 O O . THR B 1 46 ? 20.047 16 1.774 1 98 46 THR B O 1
ATOM 1426 N N . SER B 1 47 ? 18.453 15.086 0.512 1 98.06 47 SER B N 1
ATOM 1427 C CA . SER B 1 47 ? 19.25 15.25 -0.699 1 98.06 47 SER B CA 1
ATOM 1428 C C . SER B 1 47 ? 18.734 16.406 -1.545 1 98.06 47 SER B C 1
ATOM 1430 O O . SER B 1 47 ? 19.5 17.312 -1.899 1 98.06 47 SER B O 1
ATOM 1432 N N . CYS B 1 48 ? 17.531 16.422 -1.882 1 98.12 48 CYS B N 1
ATOM 1433 C CA . CYS B 1 48 ? 16.953 17.469 -2.719 1 98.12 48 CYS B CA 1
ATOM 1434 C C . CYS B 1 48 ? 16.75 18.75 -1.922 1 98.12 48 CYS B C 1
ATOM 1436 O O . CYS B 1 48 ? 17.109 19.844 -2.375 1 98.12 48 CYS B O 1
ATOM 1438 N N . GLY B 1 49 ? 16.016 18.609 -0.786 1 98.06 49 GLY B N 1
ATOM 1439 C CA . GLY B 1 49 ? 15.766 19.766 0.06 1 98.06 49 GLY B CA 1
ATOM 1440 C C . GLY B 1 49 ? 14.516 20.531 -0.327 1 98.06 49 GLY B C 1
ATOM 1441 O O . GLY B 1 49 ? 14.242 21.609 0.213 1 98.06 49 GLY B O 1
ATOM 1442 N N . CYS B 1 50 ? 13.656 20 -1.18 1 98.44 50 CYS B N 1
ATOM 1443 C CA . CYS B 1 50 ? 12.445 20.688 -1.604 1 98.44 50 CYS B CA 1
ATOM 1444 C C . CYS B 1 50 ? 11.414 20.734 -0.479 1 98.44 50 CYS B C 1
ATOM 1446 O O . CYS B 1 50 ? 10.562 21.609 -0.443 1 98.44 50 CYS B O 1
ATOM 1448 N N . ILE B 1 51 ? 11.531 19.797 0.392 1 97.94 51 ILE B N 1
ATOM 1449 C CA . ILE B 1 51 ? 10.742 19.859 1.615 1 97.94 51 ILE B CA 1
ATOM 1450 C C . ILE B 1 51 ? 11.648 19.703 2.83 1 97.94 51 ILE B C 1
ATOM 1452 O O . ILE B 1 51 ? 12.789 19.234 2.705 1 97.94 51 ILE B O 1
ATOM 1456 N N . GLN B 1 52 ? 11.172 20.141 3.93 1 98.06 52 GLN B N 1
ATOM 1457 C CA . GLN B 1 52 ? 11.844 20 5.215 1 98.06 52 GLN B CA 1
ATOM 1458 C C . GLN B 1 52 ? 10.922 19.344 6.246 1 98.06 52 GLN B C 1
ATOM 1460 O O . GLN B 1 52 ? 9.703 19.531 6.199 1 98.06 52 GLN B O 1
ATOM 1465 N N . ILE B 1 53 ? 11.562 18.578 7.152 1 96.62 53 ILE B N 1
ATOM 1466 C CA . ILE B 1 53 ? 10.805 17.984 8.25 1 96.62 53 ILE B CA 1
ATOM 1467 C C . ILE B 1 53 ? 11.32 18.547 9.578 1 96.62 53 ILE B C 1
ATOM 1469 O O . ILE B 1 53 ? 12.508 18.453 9.883 1 96.62 53 ILE B O 1
ATOM 1473 N N . GLN B 1 54 ? 10.477 19.141 10.227 1 94.94 54 GLN B N 1
ATOM 1474 C CA . GLN B 1 54 ? 10.773 19.625 11.578 1 94.94 54 GLN B CA 1
ATOM 1475 C C . GLN B 1 54 ? 9.836 18.984 12.602 1 94.94 54 GLN B C 1
ATOM 1477 O O . GLN B 1 54 ? 8.758 19.531 12.883 1 94.94 54 GLN B O 1
ATOM 1482 N N . GLY B 1 55 ? 10.297 18 13.219 1 92 55 GLY B N 1
ATOM 1483 C CA . GLY B 1 55 ? 9.492 17.234 14.156 1 92 55 GLY B CA 1
ATOM 1484 C C . GLY B 1 55 ? 9.672 17.672 15.594 1 92 55 GLY B C 1
ATOM 1485 O O . GLY B 1 55 ? 10.805 17.781 16.078 1 92 55 GLY B O 1
ATOM 1486 N N . ASN B 1 56 ? 8.602 17.984 16.281 1 90 56 ASN B N 1
ATOM 1487 C CA . ASN B 1 56 ? 8.555 18.297 17.703 1 90 56 ASN B CA 1
ATOM 1488 C C . ASN B 1 56 ? 7.27 17.797 18.344 1 90 56 ASN B C 1
ATOM 1490 O O . ASN B 1 56 ? 6.336 17.391 17.656 1 90 56 ASN B O 1
ATOM 1494 N N . LYS B 1 57 ? 7.395 17.719 19.625 1 89.25 57 LYS B N 1
ATOM 1495 C CA . LYS B 1 57 ? 6.195 17.297 20.344 1 89.25 57 LYS B CA 1
ATOM 1496 C C . LYS B 1 57 ? 4.98 18.125 19.906 1 89.25 57 LYS B C 1
ATOM 1498 O O . LYS B 1 57 ? 5.074 19.344 19.766 1 89.25 57 LYS B O 1
ATOM 1503 N N . GLN B 1 58 ? 3.945 17.234 19.688 1 83.12 58 GLN B N 1
ATOM 1504 C CA . GLN B 1 58 ? 2.701 17.938 19.359 1 83.12 58 GLN B CA 1
ATOM 1505 C C . GLN B 1 58 ? 2.178 18.703 20.578 1 83.12 58 GLN B C 1
ATOM 1507 O O . GLN B 1 58 ? 2.23 18.203 21.703 1 83.12 58 GLN B O 1
ATOM 1512 N N . GLU B 1 59 ? 1.943 19.953 20.359 1 78.69 59 GLU B N 1
ATOM 1513 C CA . GLU B 1 59 ? 1.418 20.766 21.469 1 78.69 59 GLU B CA 1
ATOM 1514 C C . GLU B 1 59 ? -0.078 21.016 21.297 1 78.69 59 GLU B C 1
ATOM 1516 O O . GLU B 1 59 ? -0.515 21.547 20.281 1 78.69 59 GLU B O 1
ATOM 1521 N N . THR B 1 60 ? -0.812 20.344 22.078 1 77.19 60 THR B N 1
ATOM 1522 C CA . THR B 1 60 ? -2.252 20.562 22.047 1 77.19 60 THR B CA 1
ATOM 1523 C C . THR B 1 60 ? -2.734 21.172 23.359 1 77.19 60 THR B C 1
ATOM 1525 O O . THR B 1 60 ? -2.23 20.828 24.422 1 77.19 60 THR B O 1
ATOM 1528 N N . PRO B 1 61 ? -3.596 22.25 23.141 1 77.62 61 PRO B N 1
ATOM 1529 C CA . PRO B 1 61 ? -4.164 22.812 24.375 1 77.62 61 PRO B CA 1
ATOM 1530 C C . PRO B 1 61 ? -4.852 21.75 25.234 1 77.62 61 PRO B C 1
ATOM 1532 O O . PRO B 1 61 ? -5.297 20.719 24.719 1 77.62 61 PRO B O 1
ATOM 1535 N N . GLU B 1 62 ? -4.754 22.062 26.484 1 76.38 62 GLU B N 1
ATOM 1536 C CA . GLU B 1 62 ? -5.453 21.172 27.391 1 76.38 62 GLU B CA 1
ATOM 1537 C C . GLU B 1 62 ? -6.961 21.203 27.141 1 76.38 62 GLU B C 1
ATOM 1539 O O . GLU B 1 62 ? -7.527 22.25 26.828 1 76.38 62 GLU B O 1
ATOM 1544 N N . ASN B 1 63 ? -7.66 20.078 27.109 1 75.62 63 ASN B N 1
ATOM 1545 C CA . ASN B 1 63 ? -9.109 19.922 27.078 1 75.62 63 ASN B CA 1
ATOM 1546 C C . ASN B 1 63 ? -9.672 20.188 25.672 1 75.62 63 ASN B C 1
ATOM 1548 O O . ASN B 1 63 ? -10.758 20.75 25.531 1 75.62 63 ASN B O 1
ATOM 1552 N N . ILE B 1 64 ? -8.891 20.016 24.781 1 74.06 64 ILE B N 1
ATOM 1553 C CA . ILE B 1 64 ? -9.359 20.25 23.422 1 74.06 64 ILE B CA 1
ATOM 1554 C C . ILE B 1 64 ? -10.172 19.062 22.938 1 74.06 64 ILE B C 1
ATOM 1556 O O . ILE B 1 64 ? -9.914 17.922 23.328 1 74.06 64 ILE B O 1
ATOM 1560 N N . SER B 1 65 ? -11.289 19.438 22.281 1 74.94 65 SER B N 1
ATOM 1561 C CA . SER B 1 65 ? -12.086 18.375 21.672 1 74.94 65 SER B CA 1
ATOM 1562 C C . SER B 1 65 ? -11.336 17.703 20.531 1 74.94 65 SER B C 1
ATOM 1564 O O . SER B 1 65 ? -10.43 18.312 19.938 1 74.94 65 SER B O 1
ATOM 1566 N N . PHE B 1 66 ? -11.688 16.516 20.266 1 71 66 PHE B N 1
ATOM 1567 C CA . PHE B 1 66 ? -11.055 15.727 19.219 1 71 66 PHE B CA 1
ATOM 1568 C C . PHE B 1 66 ? -11.156 16.438 17.875 1 71 66 PHE B C 1
ATOM 1570 O O . PHE B 1 66 ? -10.195 16.453 17.094 1 71 66 PHE B O 1
ATOM 1577 N N . ASN B 1 67 ? -12.281 17 17.625 1 71.88 67 ASN B N 1
ATOM 1578 C CA . ASN B 1 67 ? -12.484 17.703 16.375 1 71.88 67 ASN B CA 1
ATOM 1579 C C . ASN B 1 67 ? -11.555 18.906 16.234 1 71.88 67 ASN B C 1
ATOM 1581 O O . ASN B 1 67 ? -11.094 19.219 15.133 1 71.88 67 ASN B O 1
ATOM 1585 N N . GLU B 1 68 ? -11.203 19.406 17.375 1 75.31 68 GLU B N 1
ATOM 1586 C CA . GLU B 1 68 ? -10.305 20.562 17.375 1 75.31 68 GLU B CA 1
ATOM 1587 C C . GLU B 1 68 ? -8.844 20.109 17.312 1 75.31 68 GLU B C 1
ATOM 1589 O O . GLU B 1 68 ? -7.977 20.875 16.875 1 75.31 68 GLU B O 1
ATOM 1594 N N . LEU B 1 69 ? -8.719 18.922 17.781 1 77.81 69 LEU B N 1
ATOM 1595 C CA . LEU B 1 69 ? -7.371 18.375 17.859 1 77.81 69 LEU B CA 1
ATOM 1596 C C . LEU B 1 69 ? -6.738 18.297 16.469 1 77.81 69 LEU B C 1
ATOM 1598 O O . LEU B 1 69 ? -5.555 18.594 16.312 1 77.81 69 LEU B O 1
ATOM 1602 N N . LYS B 1 70 ? -7.512 17.953 15.508 1 76.19 70 LYS B N 1
ATOM 1603 C CA . LYS B 1 70 ? -7.043 17.812 14.133 1 76.19 70 LYS B CA 1
ATOM 1604 C C . LYS B 1 70 ? -6.395 19.094 13.641 1 76.19 70 LYS B C 1
ATOM 1606 O O . LYS B 1 70 ? -5.422 19.062 12.883 1 76.19 70 LYS B O 1
ATOM 1611 N N . GLU B 1 71 ? -6.902 20.141 14.18 1 78.38 71 GLU B N 1
ATOM 1612 C CA . GLU B 1 71 ? -6.426 21.438 13.719 1 78.38 71 GLU B CA 1
ATOM 1613 C C . GLU B 1 71 ? -5.078 21.781 14.344 1 78.38 71 GLU B C 1
ATOM 1615 O O . GLU B 1 71 ? -4.344 22.625 13.82 1 78.38 71 GLU B O 1
ATOM 1620 N N . TYR B 1 72 ? -4.836 21.109 15.391 1 80.56 72 TYR B N 1
ATOM 1621 C CA . TYR B 1 72 ? -3.617 21.438 16.109 1 80.56 72 TYR B CA 1
ATOM 1622 C C . TYR B 1 72 ? -2.484 20.484 15.742 1 80.56 72 TYR B C 1
ATOM 1624 O O . TYR B 1 72 ? -1.314 20.766 16 1 80.56 72 TYR B O 1
ATOM 1632 N N . MET B 1 73 ? -2.84 19.422 15.227 1 83.56 73 MET B N 1
ATOM 1633 C CA . MET B 1 73 ? -1.818 18.438 14.859 1 83.56 73 MET B CA 1
ATOM 1634 C C . MET B 1 73 ? -1.104 18.844 13.578 1 83.56 73 MET B C 1
ATOM 1636 O O . MET B 1 73 ? -1.746 19.25 12.609 1 83.56 73 MET B O 1
ATOM 1640 N N . LYS B 1 74 ? 0.2 18.688 13.672 1 87.75 74 LYS B N 1
ATOM 1641 C CA . LYS B 1 74 ? 1.006 19.156 12.547 1 87.75 74 LYS B CA 1
ATOM 1642 C C . LYS B 1 74 ? 1.502 17.969 11.703 1 87.75 74 LYS B C 1
ATOM 1644 O O . LYS B 1 74 ? 1.794 16.906 12.242 1 87.75 74 LYS B O 1
ATOM 1649 N N . SER B 1 75 ? 1.68 18.188 10.453 1 92.06 75 SER B N 1
ATOM 1650 C CA . SER B 1 75 ? 2.268 17.203 9.555 1 92.06 75 SER B CA 1
ATOM 1651 C C . SER B 1 75 ? 3.785 17.141 9.711 1 92.06 75 SER B C 1
ATOM 1653 O O . SER B 1 75 ? 4.41 16.141 9.375 1 92.06 75 SER B O 1
ATOM 1655 N N . HIS B 1 76 ? 4.363 18.312 10.18 1 93.75 76 HIS B N 1
ATOM 1656 C CA . HIS B 1 76 ? 5.793 18.516 10.383 1 93.75 76 HIS B CA 1
ATOM 1657 C C . HIS B 1 76 ? 6.508 18.75 9.055 1 93.75 76 HIS B C 1
ATOM 1659 O O . HIS B 1 76 ? 7.738 18.828 9.016 1 93.75 76 HIS B O 1
ATOM 1665 N N . ILE B 1 77 ? 5.73 18.781 7.973 1 95.88 77 ILE B N 1
ATOM 1666 C CA . ILE B 1 77 ? 6.309 19.047 6.66 1 95.88 77 ILE B CA 1
ATOM 1667 C C . ILE B 1 77 ? 6.262 20.547 6.359 1 95.88 77 ILE B C 1
ATOM 1669 O O . ILE B 1 77 ? 5.23 21.188 6.566 1 95.88 77 ILE B O 1
ATOM 1673 N N . ASN B 1 78 ? 7.367 21.047 5.949 1 96.5 78 ASN B N 1
ATOM 1674 C CA . ASN B 1 78 ? 7.445 22.391 5.398 1 96.5 78 ASN B CA 1
ATOM 1675 C C . ASN B 1 78 ? 7.895 22.375 3.939 1 96.5 78 ASN B C 1
ATOM 1677 O O . ASN B 1 78 ? 8.891 21.734 3.6 1 96.5 78 ASN B O 1
ATOM 1681 N N . GLY B 1 79 ? 7.047 23.047 3.062 1 96.75 79 GLY B N 1
ATOM 1682 C CA . GLY B 1 79 ? 7.367 23.078 1.646 1 96.75 79 GLY B CA 1
ATOM 1683 C C . GLY B 1 79 ? 6.535 22.109 0.821 1 96.75 79 GLY B C 1
ATOM 1684 O O . GLY B 1 79 ? 5.621 21.469 1.343 1 96.75 79 GLY B O 1
ATOM 1685 N N . ASP B 1 80 ? 6.859 22.109 -0.451 1 97.5 80 ASP B N 1
ATOM 1686 C CA . ASP B 1 80 ? 6.176 21.219 -1.396 1 97.5 80 ASP B CA 1
ATOM 1687 C C . ASP B 1 80 ? 7.18 20.438 -2.242 1 97.5 80 ASP B C 1
ATOM 1689 O O . ASP B 1 80 ? 8.258 20.938 -2.555 1 97.5 80 ASP B O 1
ATOM 1693 N N . LEU B 1 81 ? 6.73 19.266 -2.584 1 98.38 81 LEU B N 1
ATOM 1694 C CA . LEU B 1 81 ? 7.574 18.438 -3.439 1 98.38 81 LEU B CA 1
ATOM 1695 C C . LEU B 1 81 ? 7.805 19.109 -4.789 1 98.38 81 LEU B C 1
ATOM 1697 O O . LEU B 1 81 ? 6.867 19.641 -5.395 1 98.38 81 LEU B O 1
ATOM 1701 N N . CYS B 1 82 ? 9.078 19.109 -5.191 1 98.62 82 CYS B N 1
ATOM 1702 C CA . CYS B 1 82 ? 9.328 19.5 -6.578 1 98.62 82 CYS B CA 1
ATOM 1703 C C . CYS B 1 82 ? 8.852 18.406 -7.531 1 98.62 82 CYS B C 1
ATOM 1705 O O . CYS B 1 82 ? 8.516 17.297 -7.102 1 98.62 82 CYS B O 1
ATOM 1707 N N . GLU B 1 83 ? 8.922 18.719 -8.789 1 98.06 83 GLU B N 1
ATOM 1708 C CA . GLU B 1 83 ? 8.391 17.797 -9.789 1 98.06 83 GLU B CA 1
ATOM 1709 C C . GLU B 1 83 ? 9.188 16.5 -9.82 1 98.06 83 GLU B C 1
ATOM 1711 O O . GLU B 1 83 ? 8.617 15.414 -9.977 1 98.06 83 GLU B O 1
ATOM 1716 N N . ILE B 1 84 ? 10.461 16.578 -9.695 1 98.31 84 ILE B N 1
ATOM 1717 C CA . ILE B 1 84 ? 11.336 15.414 -9.781 1 98.31 84 ILE B CA 1
ATOM 1718 C C . ILE B 1 84 ? 11.078 14.477 -8.609 1 98.31 84 ILE B C 1
ATOM 1720 O O . ILE B 1 84 ? 10.891 13.273 -8.797 1 98.31 84 ILE B O 1
ATOM 1724 N N . CYS B 1 85 ? 11.062 15.023 -7.422 1 98.56 85 CYS B N 1
ATOM 1725 C CA . CYS B 1 85 ? 10.836 14.211 -6.234 1 98.56 85 CYS B CA 1
ATOM 1726 C C . CYS B 1 85 ? 9.43 13.617 -6.234 1 98.56 85 CYS B C 1
ATOM 1728 O O . CYS B 1 85 ? 9.242 12.461 -5.855 1 98.56 85 CYS B O 1
ATOM 1730 N N . LYS B 1 86 ? 8.492 14.43 -6.613 1 98.5 86 LYS B N 1
ATOM 1731 C CA . LYS B 1 86 ? 7.117 13.953 -6.699 1 98.5 86 LYS B CA 1
ATOM 1732 C C . LYS B 1 86 ? 7.008 12.766 -7.652 1 98.5 86 LYS B C 1
ATOM 1734 O O . LYS B 1 86 ? 6.379 11.758 -7.324 1 98.5 86 LYS B O 1
ATOM 1739 N N . GLU B 1 87 ? 7.617 12.859 -8.766 1 98.19 87 GLU B N 1
ATOM 1740 C CA . GLU B 1 87 ? 7.594 11.781 -9.75 1 98.19 87 GLU B CA 1
ATOM 1741 C C . GLU B 1 87 ? 8.234 10.516 -9.195 1 98.19 87 GLU B C 1
ATOM 1743 O O . GLU B 1 87 ? 7.734 9.406 -9.414 1 98.19 87 GLU B O 1
ATOM 1748 N N . LYS B 1 88 ? 9.336 10.703 -8.555 1 98.5 88 LYS B N 1
ATOM 1749 C CA . LYS B 1 88 ? 10.023 9.555 -7.98 1 98.5 88 LYS B CA 1
ATOM 1750 C C . LYS B 1 88 ? 9.156 8.859 -6.934 1 98.5 88 LYS B C 1
ATOM 1752 O O . LYS B 1 88 ? 9.062 7.625 -6.918 1 98.5 88 LYS B O 1
ATOM 1757 N N . ILE B 1 89 ? 8.562 9.617 -6.062 1 98.62 89 ILE B N 1
ATOM 1758 C CA . ILE B 1 89 ? 7.715 9.047 -5.023 1 98.62 89 ILE B CA 1
ATOM 1759 C C . ILE B 1 89 ? 6.508 8.359 -5.66 1 98.62 89 ILE B C 1
ATOM 1761 O O . ILE B 1 89 ? 6.113 7.27 -5.242 1 98.62 89 ILE B O 1
ATOM 1765 N N . GLU B 1 90 ? 5.941 8.969 -6.668 1 98.56 90 GLU B N 1
ATOM 1766 C CA . GLU B 1 90 ? 4.82 8.359 -7.383 1 98.56 90 GLU B CA 1
ATOM 1767 C C . GLU B 1 90 ? 5.219 7.02 -7.996 1 98.56 90 GLU B C 1
ATOM 1769 O O . GLU B 1 90 ? 4.438 6.066 -7.977 1 98.56 90 GLU B O 1
ATOM 1774 N N . GLU B 1 91 ? 6.395 7.004 -8.547 1 97.75 91 GLU B N 1
ATOM 1775 C CA . GLU B 1 91 ? 6.902 5.77 -9.141 1 97.75 91 GLU B CA 1
ATOM 1776 C C . GLU B 1 91 ? 7.02 4.664 -8.094 1 97.75 91 GLU B C 1
ATOM 1778 O O . GLU B 1 91 ? 6.574 3.537 -8.32 1 97.75 91 GLU B O 1
ATOM 1783 N N . GLU B 1 92 ? 7.578 5.008 -6.977 1 98.31 92 GLU B N 1
ATOM 1784 C CA . GLU B 1 92 ? 7.746 4.012 -5.922 1 98.31 92 GLU B CA 1
ATOM 1785 C C . GLU B 1 92 ? 6.395 3.57 -5.359 1 98.31 92 GLU B C 1
ATOM 1787 O O . GLU B 1 92 ? 6.199 2.393 -5.059 1 98.31 92 GLU B O 1
ATOM 1792 N N . LEU B 1 93 ? 5.539 4.52 -5.215 1 98.69 93 LEU B N 1
ATOM 1793 C CA . LEU B 1 93 ? 4.191 4.188 -4.773 1 98.69 93 LEU B CA 1
ATOM 1794 C C . LEU B 1 93 ? 3.51 3.244 -5.758 1 98.69 93 LEU B C 1
ATOM 1796 O O . LEU B 1 93 ? 2.873 2.27 -5.355 1 98.69 93 LEU B O 1
ATOM 1800 N N . GLY B 1 94 ? 3.623 3.543 -7.043 1 97.75 94 GLY B N 1
ATOM 1801 C CA . GLY B 1 94 ? 3.066 2.674 -8.07 1 97.75 94 GLY B CA 1
ATOM 1802 C C . GLY B 1 94 ? 3.594 1.253 -7.996 1 97.75 94 GLY B C 1
ATOM 1803 O O . GLY B 1 94 ? 2.82 0.294 -8.047 1 97.75 94 GLY B O 1
ATOM 1804 N N . ASN B 1 95 ? 4.883 1.139 -7.867 1 96.31 95 ASN B N 1
ATOM 1805 C CA . ASN B 1 95 ? 5.52 -0.166 -7.723 1 96.31 95 ASN B CA 1
ATOM 1806 C C . ASN B 1 95 ? 4.98 -0.923 -6.512 1 96.31 95 ASN B C 1
ATOM 1808 O O . ASN B 1 95 ? 4.746 -2.131 -6.586 1 96.31 95 ASN B O 1
ATOM 1812 N N . HIS B 1 96 ? 4.863 -0.213 -5.438 1 97.94 96 HIS B N 1
ATOM 1813 C CA . HIS B 1 96 ? 4.379 -0.824 -4.203 1 97.94 96 HIS B CA 1
ATOM 1814 C C . HIS B 1 96 ? 2.939 -1.309 -4.359 1 97.94 96 HIS B C 1
ATOM 1816 O O . HIS B 1 96 ? 2.609 -2.424 -3.951 1 97.94 96 HIS B O 1
ATOM 1822 N N . LEU B 1 97 ? 2.119 -0.498 -4.945 1 97.94 97 LEU B N 1
ATOM 1823 C CA . LEU B 1 97 ? 0.719 -0.855 -5.152 1 97.94 97 LEU B CA 1
ATOM 1824 C C . LEU B 1 97 ? 0.595 -2.027 -6.121 1 97.94 97 LEU B C 1
ATOM 1826 O O . LEU B 1 97 ? -0.319 -2.846 -5.996 1 97.94 97 LEU B O 1
ATOM 1830 N N . PHE B 1 98 ? 1.51 -2.137 -7.035 1 96.44 98 PHE B N 1
ATOM 1831 C CA . PHE B 1 98 ? 1.593 -3.311 -7.898 1 96.44 98 PHE B CA 1
ATOM 1832 C C . PHE B 1 98 ? 1.719 -4.582 -7.07 1 96.44 98 PHE B C 1
ATOM 1834 O O . PHE B 1 98 ? 0.956 -5.531 -7.266 1 96.44 98 PHE B O 1
ATOM 1841 N N . TYR B 1 99 ? 2.561 -4.562 -6.152 1 96.75 99 TYR B N 1
ATOM 1842 C CA . TYR B 1 99 ? 2.818 -5.777 -5.391 1 96.75 99 TYR B CA 1
ATOM 1843 C C . TYR B 1 99 ? 1.701 -6.039 -4.387 1 96.75 99 TYR B C 1
ATOM 1845 O O . TYR B 1 99 ? 1.379 -7.191 -4.094 1 96.75 99 TYR B O 1
ATOM 1853 N N . ILE B 1 100 ? 1.141 -4.992 -3.836 1 98.25 100 ILE B N 1
ATOM 1854 C CA . ILE B 1 100 ? -0.041 -5.188 -3.004 1 98.25 100 ILE B CA 1
ATOM 1855 C C . ILE B 1 100 ? -1.119 -5.918 -3.801 1 98.25 100 ILE B C 1
ATOM 1857 O O . ILE B 1 100 ? -1.698 -6.895 -3.32 1 98.25 100 ILE B O 1
ATOM 1861 N N . THR B 1 101 ? -1.345 -5.438 -4.984 1 97.44 101 THR B N 1
ATOM 1862 C CA . THR B 1 101 ? -2.363 -6.047 -5.832 1 97.44 101 THR B CA 1
ATOM 1863 C C . THR B 1 101 ? -1.975 -7.477 -6.203 1 97.44 101 THR B C 1
ATOM 1865 O O . THR B 1 101 ? -2.828 -8.367 -6.258 1 97.44 101 THR B O 1
ATOM 1868 N N . ALA B 1 102 ? -0.695 -7.695 -6.504 1 95.94 102 ALA B N 1
ATOM 1869 C CA . ALA B 1 102 ? -0.205 -9.039 -6.801 1 95.94 102 ALA B CA 1
ATOM 1870 C C . ALA B 1 102 ? -0.496 -9.992 -5.648 1 95.94 102 ALA B C 1
ATOM 1872 O O . ALA B 1 102 ? -0.967 -11.117 -5.863 1 95.94 102 ALA B O 1
ATOM 1873 N N . ALA B 1 103 ? -0.246 -9.562 -4.457 1 97.38 103 ALA B N 1
ATOM 1874 C CA . ALA B 1 103 ? -0.531 -10.383 -3.279 1 97.38 103 ALA B CA 1
ATOM 1875 C C . ALA B 1 103 ? -2.021 -10.695 -3.18 1 97.38 103 ALA B C 1
ATOM 1877 O O . ALA B 1 103 ? -2.404 -11.836 -2.92 1 97.38 103 ALA B O 1
ATOM 1878 N N . CYS B 1 104 ? -2.816 -9.656 -3.322 1 97.88 104 CYS B N 1
ATOM 1879 C CA . CYS B 1 104 ? -4.262 -9.836 -3.299 1 97.88 104 CYS B CA 1
ATOM 1880 C C . CYS B 1 104 ? -4.699 -10.875 -4.328 1 97.88 104 CYS B C 1
ATOM 1882 O O . CYS B 1 104 ? -5.492 -11.766 -4.02 1 97.88 104 CYS B O 1
ATOM 1884 N N . ASN B 1 105 ? -4.18 -10.766 -5.527 1 95.56 105 ASN B N 1
ATOM 1885 C CA . ASN B 1 105 ? -4.527 -11.695 -6.594 1 95.56 105 ASN B CA 1
ATOM 1886 C C . ASN B 1 105 ? -4.191 -13.133 -6.215 1 95.56 105 ASN B C 1
ATOM 1888 O O . ASN B 1 105 ? -5.012 -14.039 -6.395 1 95.56 105 ASN B O 1
ATOM 1892 N N . LEU B 1 106 ? -3.041 -13.305 -5.707 1 95.44 106 LEU B N 1
ATOM 1893 C CA . LEU B 1 106 ? -2.578 -14.648 -5.371 1 95.44 106 LEU B CA 1
ATOM 1894 C C . LEU B 1 106 ? -3.428 -15.25 -4.254 1 95.44 106 LEU B C 1
ATOM 1896 O O . LEU B 1 106 ? -3.629 -16.469 -4.211 1 95.44 106 LEU B O 1
ATOM 1900 N N . LEU B 1 107 ? -3.945 -14.406 -3.414 1 97.44 107 LEU B N 1
ATOM 1901 C CA . LEU B 1 107 ? -4.656 -14.875 -2.229 1 97.44 107 LEU B CA 1
ATOM 1902 C C . LEU B 1 107 ? -6.164 -14.805 -2.438 1 97.44 107 LEU B C 1
ATOM 1904 O O . LEU B 1 107 ? -6.938 -15.023 -1.502 1 97.44 107 LEU B O 1
ATOM 1908 N N . ASP B 1 108 ? -6.57 -14.383 -3.637 1 97 108 ASP B N 1
ATOM 1909 C CA . ASP B 1 108 ? -7.977 -14.258 -4.012 1 97 108 ASP B CA 1
ATOM 1910 C C . ASP B 1 108 ? -8.695 -13.234 -3.133 1 97 108 ASP B C 1
ATOM 1912 O O . ASP B 1 108 ? -9.758 -13.523 -2.578 1 97 108 ASP B O 1
ATOM 1916 N N . ILE B 1 109 ? -8.055 -12.195 -2.965 1 97.75 109 ILE B N 1
ATOM 1917 C CA . ILE B 1 109 ? -8.609 -11.039 -2.262 1 97.75 109 ILE B CA 1
ATOM 1918 C C . ILE B 1 109 ? -8.883 -9.914 -3.254 1 97.75 109 ILE B C 1
ATOM 1920 O O . ILE B 1 109 ? -8.078 -9.656 -4.152 1 97.75 109 ILE B O 1
ATOM 1924 N N . ASN B 1 110 ? -9.992 -9.297 -3.115 1 96.88 110 ASN B N 1
ATOM 1925 C CA . ASN B 1 110 ? -10.359 -8.164 -3.961 1 96.88 110 ASN B CA 1
ATOM 1926 C C . ASN B 1 110 ? -9.945 -6.836 -3.334 1 96.88 110 ASN B C 1
ATOM 1928 O O . ASN B 1 110 ? -10.547 -6.391 -2.357 1 96.88 110 ASN B O 1
ATOM 1932 N N . ILE B 1 111 ? -9.055 -6.188 -3.947 1 97.56 111 ILE B N 1
ATOM 1933 C CA . ILE B 1 111 ? -8.477 -4.984 -3.361 1 97.56 111 ILE B CA 1
ATOM 1934 C C . ILE B 1 111 ? -9.523 -3.873 -3.322 1 97.56 111 ILE B C 1
ATOM 1936 O O . ILE B 1 111 ? -9.547 -3.066 -2.389 1 97.56 111 ILE B O 1
ATOM 1940 N N . GLU B 1 112 ? -10.367 -3.807 -4.324 1 97 112 GLU B N 1
ATOM 1941 C CA . GLU B 1 112 ? -11.422 -2.797 -4.305 1 97 112 GLU B CA 1
ATOM 1942 C C . GLU B 1 112 ? -12.352 -2.994 -3.109 1 97 112 GLU B C 1
ATOM 1944 O O . GLU B 1 112 ? -12.773 -2.023 -2.475 1 97 112 GLU B O 1
ATOM 1949 N N . TYR B 1 113 ? -12.656 -4.18 -2.867 1 97.12 113 TYR B N 1
ATOM 1950 C CA . TYR B 1 113 ? -13.492 -4.496 -1.712 1 97.12 113 TYR B CA 1
ATOM 1951 C C . TYR B 1 113 ? -12.805 -4.078 -0.416 1 97.12 113 TYR B C 1
ATOM 1953 O O . TYR B 1 113 ? -13.453 -3.543 0.488 1 97.12 113 TYR B O 1
ATOM 1961 N N . VAL B 1 114 ? -11.547 -4.371 -0.292 1 97.88 114 VAL B N 1
ATOM 1962 C CA . VAL B 1 114 ? -10.773 -4 0.888 1 97.88 114 VAL B CA 1
ATOM 1963 C C . VAL B 1 114 ? -10.867 -2.494 1.111 1 97.88 114 VAL B C 1
ATOM 1965 O O . VAL B 1 114 ? -11.086 -2.037 2.234 1 97.88 114 VAL B O 1
ATOM 1968 N N . LEU B 1 115 ? -10.695 -1.741 0.051 1 97.5 115 LEU B N 1
ATOM 1969 C CA . LEU B 1 115 ? -10.742 -0.285 0.13 1 97.5 115 LEU B CA 1
ATOM 1970 C C . LEU B 1 115 ? -12.125 0.189 0.554 1 97.5 115 LEU B C 1
ATOM 1972 O O . LEU B 1 115 ? -12.25 1.091 1.386 1 97.5 115 LEU B O 1
ATOM 1976 N N . LYS B 1 116 ? -13.133 -0.372 -0.025 1 96.88 116 LYS B N 1
ATOM 1977 C CA . LYS B 1 116 ? -14.5 -0.016 0.339 1 96.88 116 LYS B CA 1
ATOM 1978 C C . LYS B 1 116 ? -14.781 -0.323 1.808 1 96.88 116 LYS B C 1
ATOM 1980 O O . LYS B 1 116 ? -15.398 0.479 2.51 1 96.88 116 LYS B O 1
A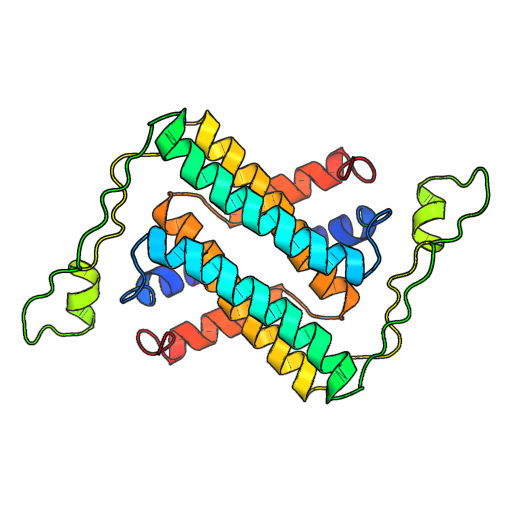TOM 1985 N N . LYS B 1 117 ? -14.367 -1.458 2.209 1 96.19 117 LYS B N 1
ATOM 1986 C CA . LYS B 1 117 ? -14.539 -1.866 3.6 1 96.19 117 LYS B CA 1
ATOM 1987 C C . LYS B 1 117 ? -13.852 -0.893 4.551 1 96.19 117 LYS B C 1
ATOM 1989 O O . LYS B 1 117 ? -14.414 -0.499 5.57 1 96.19 117 LYS B O 1
ATOM 1994 N N . GLU B 1 118 ? -12.609 -0.553 4.223 1 95.62 118 GLU B N 1
ATOM 1995 C CA . GLU B 1 118 ? -11.875 0.407 5.035 1 95.62 118 GLU B CA 1
ATOM 1996 C C . GLU B 1 118 ? -12.562 1.769 5.047 1 95.62 118 GLU B C 1
ATOM 1998 O O . GLU B 1 118 ? -12.664 2.412 6.094 1 95.62 118 GLU B O 1
ATOM 2003 N N . ASN B 1 119 ? -13.031 2.172 3.926 1 95.25 119 ASN B N 1
ATOM 2004 C CA . ASN B 1 119 ? -13.742 3.441 3.834 1 95.25 119 ASN B CA 1
ATOM 2005 C C . ASN B 1 119 ? -14.984 3.455 4.719 1 95.25 119 ASN B C 1
ATOM 2007 O O . ASN B 1 119 ? -15.258 4.445 5.398 1 95.25 119 ASN B O 1
ATOM 2011 N N . ASN B 1 120 ? -15.734 2.424 4.629 1 94.81 120 ASN B N 1
ATOM 2012 C CA . ASN B 1 120 ? -16.938 2.301 5.449 1 94.81 120 ASN B CA 1
ATOM 2013 C C . ASN B 1 120 ? -16.594 2.301 6.938 1 94.81 120 ASN B C 1
ATOM 2015 O O . ASN B 1 120 ? -17.344 2.873 7.742 1 94.81 120 ASN B O 1
ATOM 2019 N N . LYS B 1 121 ? -15.578 1.594 7.262 1 94.31 121 LYS B N 1
ATOM 2020 C CA . LYS B 1 121 ? -15.102 1.58 8.648 1 94.31 121 LYS B CA 1
ATOM 2021 C C . LYS B 1 121 ? -14.797 2.992 9.133 1 94.31 121 LYS B C 1
ATOM 2023 O O . LYS B 1 121 ? -15.188 3.371 10.242 1 94.31 121 LYS B O 1
ATOM 2028 N N . LEU B 1 122 ? -14.125 3.734 8.352 1 92.25 122 LEU B N 1
ATOM 2029 C CA . LEU B 1 122 ? -13.766 5.105 8.711 1 92.25 122 LEU B CA 1
ATOM 2030 C C . LEU B 1 122 ? -15.008 5.973 8.852 1 92.25 122 LEU B C 1
ATOM 2032 O O . LEU B 1 122 ? -15.086 6.812 9.75 1 92.25 122 LEU B O 1
ATOM 2036 N N . LYS B 1 123 ? -15.969 5.773 7.988 1 91.44 123 LYS B N 1
ATOM 2037 C CA . LYS B 1 123 ? -17.219 6.539 8.039 1 91.44 1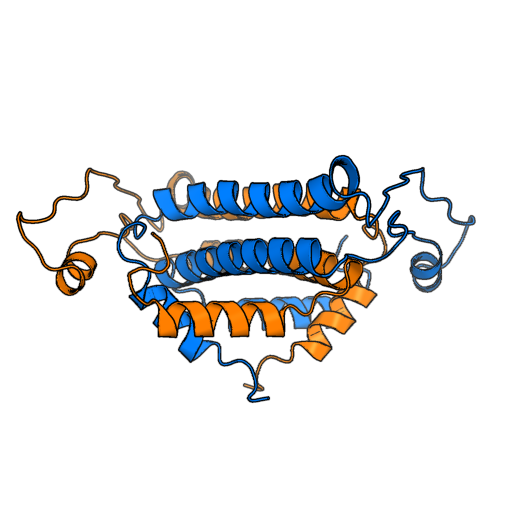23 LYS B CA 1
ATOM 2038 C C . LYS B 1 123 ? -17.984 6.238 9.32 1 91.44 123 LYS B C 1
ATOM 2040 O O . LYS B 1 123 ? -18.609 7.137 9.898 1 91.44 123 LYS B O 1
ATOM 2045 N N . THR B 1 124 ? -17.859 5.047 9.625 1 89 124 THR B N 1
ATOM 2046 C CA . THR B 1 124 ? -18.641 4.605 10.773 1 89 124 THR B CA 1
ATOM 2047 C C . THR B 1 124 ? -17.953 5.012 12.078 1 89 124 THR B C 1
ATOM 2049 O O . THR B 1 124 ? -18.609 5.543 12.984 1 89 124 THR B O 1
ATOM 2052 N N . LEU B 1 125 ? -16.641 4.816 12.164 1 83.62 125 LEU B N 1
ATOM 2053 C CA . LEU B 1 125 ? -15.922 5.02 13.414 1 83.62 125 LEU B CA 1
ATOM 2054 C C . LEU B 1 125 ? -15.344 6.434 13.492 1 83.62 125 LEU B C 1
ATOM 2056 O O . LEU B 1 125 ? -15.109 6.949 14.586 1 83.62 125 LEU B O 1
ATOM 2060 N N . GLY B 1 126 ? -15.125 6.902 12.258 1 72.44 126 GLY B N 1
ATOM 2061 C CA . GLY B 1 126 ? -14.547 8.234 12.188 1 72.44 126 GLY B CA 1
ATOM 2062 C C . GLY B 1 126 ? -13.219 8.352 12.906 1 72.44 126 GLY B C 1
ATOM 2063 O O . GLY B 1 126 ? -12.305 7.559 12.664 1 72.44 126 GLY B O 1
ATOM 2064 N N . LYS B 1 127 ? -13.227 9.242 13.852 1 66.31 127 LYS B N 1
ATOM 2065 C CA . LYS B 1 127 ? -12 9.609 14.562 1 66.31 127 LYS B CA 1
ATOM 2066 C C . LYS B 1 127 ? -11.562 8.492 15.508 1 66.31 127 LYS B C 1
ATOM 2068 O O . LYS B 1 127 ? -10.414 8.477 15.961 1 66.31 127 LYS B O 1
ATOM 2073 N N . 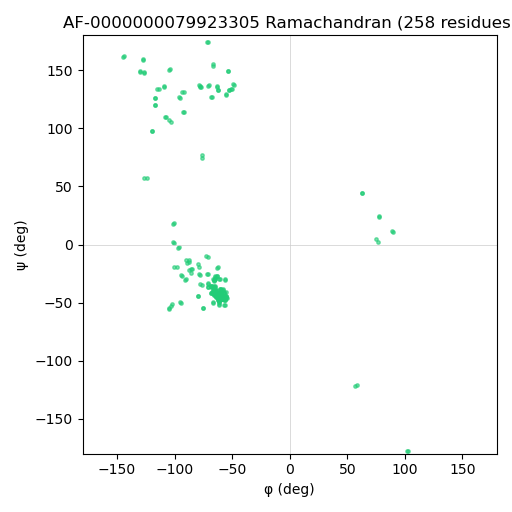TYR B 1 128 ? -12.344 7.566 15.688 1 67.12 128 TYR B N 1
ATOM 2074 C CA . TYR B 1 128 ? -12.031 6.492 16.625 1 67.12 128 TYR B CA 1
ATOM 2075 C C . TYR B 1 128 ? -11.438 5.293 15.898 1 67.12 128 TYR B C 1
ATOM 2077 O O . TYR B 1 128 ? -11.078 4.293 16.531 1 67.12 128 TYR B O 1
ATOM 2085 N N . SER B 1 129 ? -11.391 5.445 14.602 1 61.62 129 SER B N 1
ATOM 2086 C CA . SER B 1 129 ? -10.922 4.312 13.812 1 61.62 129 SER B CA 1
ATOM 2087 C C . SER B 1 129 ? -9.461 3.998 14.125 1 61.62 129 SER B C 1
ATOM 2089 O O . SER B 1 129 ? -9 2.873 13.906 1 61.62 129 SER B O 1
ATOM 2091 N N . LEU B 1 130 ? -8.703 4.938 14.523 1 63.12 130 LEU B N 1
ATOM 2092 C CA . LEU B 1 130 ? -7.273 4.707 14.688 1 63.12 130 LEU B CA 1
ATOM 2093 C C . LEU B 1 130 ? -6.922 4.496 16.156 1 63.12 130 LE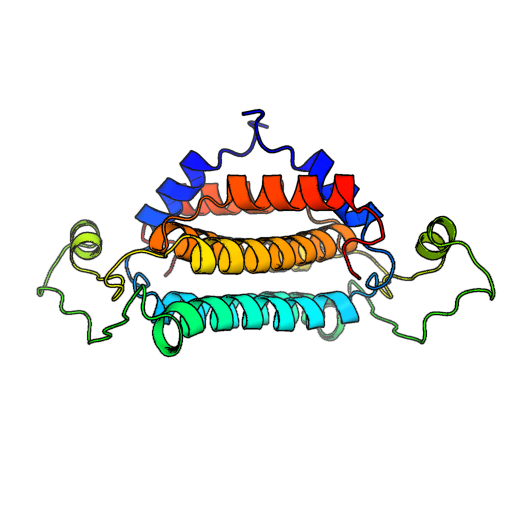U B C 1
ATOM 2095 O O . LEU B 1 130 ? -5.742 4.504 16.531 1 63.12 130 LEU B O 1
ATOM 2099 N N . LEU B 1 131 ? -8.078 4.184 16.828 1 49.75 131 LEU B N 1
ATOM 2100 C CA . LEU B 1 131 ? -7.82 3.855 18.234 1 49.75 131 LEU B CA 1
ATOM 2101 C C . LEU B 1 131 ? -7.625 2.355 18.406 1 49.75 131 LEU B C 1
ATOM 2103 O O . LEU B 1 131 ? -8.211 1.555 17.672 1 49.75 131 LEU B O 1
#